Protein AF-A0A8T6NE50-F1 (afdb_monomer_lite)

Sequence (262 aa):
MGAIIGPVSNESTEKEFRRKLTLHVRKFLHSRPTPINVSTEAIERFMLKRLIRSTKGQTVLDGLGVEPARNLDDWLDSKAPWRVLRDAQDEHTKAREEISEDERIDVPKSVLAHSISSICGTLALLPSADVNELRESQGPVRAVSDSHCHKVLRFFADRSKWVNQHKSLLGRDAARNQLRDESHSFGILALVLWPLRKALAKWIANNPDTHLRFAMGQIIRSGEHPNAVQDTIERLAILGNGKSDSLPPADTTGLVNWWQGN

pLDDT: mean 89.99, std 11.73, range [42.06, 98.5]

Radius of gyration: 20.35 Å; chains: 1; bounding box: 51×53×60 Å

Secondary structure (DSSP, 8-state):
-----------S-HHHHHHHHHHHHHHHHHH-PPPSSS-HHHHHHHHHHHHHHHHHT-PPPTTSSPPPPPPSSSTTTT--HHHHHHHHHHHHHHHHHTS-HHHHTTS-SSTTSHHHHHHHHHHHHSS-B-HHHHHHHHHHHH---HHHHHHHHHHHHHTS--EEEE--SSSSPPPEEEE-GGGHHHHHHHHHTGGGHHHHHHHHHH-TTS-GGGHHHHHHHT-S-HHHHHHHHHHHHHH--S-TTSPPP-SHHHHHHHHHT-

Foldseek 3Di:
DFDDDDDQDPPDDPVVSVVSVVVRVVVNVVVVGQDPPDDPLVVLLVLLLVLLVVQVPDDDDPPPPQDHQDDLAALCVLPFLLVLQVVVLVLLQVLLVPDDPVLNVLPDNHCLDLLNLQQLLQLLSPQKAFLVRSQVSSPPNSHDDSVSNVSHQCSCVPGSVQWDWDDDPDDPDGIIIHGDSSSNSVNNSSSLCVLVSVVLVVQCVVCVPDRSLCSLVVSVVVVPRPPSLVSSQVSCVSSPLNHNPDDGQPDSVSVSCSNNSD

Structure (mmCIF, N/CA/C/O backbone):
data_AF-A0A8T6NE50-F1
#
_entry.id   AF-A0A8T6NE50-F1
#
loop_
_atom_site.group_PDB
_atom_site.id
_atom_site.type_symbol
_atom_site.label_atom_id
_atom_site.label_alt_id
_atom_site.label_comp_id
_atom_site.label_asym_id
_atom_site.label_entity_id
_atom_site.label_seq_id
_atom_site.pdbx_PDB_ins_code
_atom_site.Cartn_x
_atom_site.Cartn_y
_atom_site.Cartn_z
_atom_site.occupancy
_atom_site.B_iso_or_equiv
_atom_site.auth_seq_id
_atom_site.auth_comp_id
_atom_site.auth_asym_id
_atom_site.auth_atom_id
_atom_site.pdbx_PDB_model_num
ATOM 1 N N . MET A 1 1 ? -9.698 -12.903 14.745 1.00 55.19 1 MET A N 1
ATOM 2 C CA . MET A 1 1 ? -11.115 -13.148 15.096 1.00 55.19 1 MET A CA 1
ATOM 3 C C . MET A 1 1 ? -11.737 -11.816 15.443 1.00 55.19 1 MET A C 1
ATOM 5 O O . MET A 1 1 ? -11.065 -11.017 16.090 1.00 55.19 1 MET A O 1
ATOM 9 N N . GLY A 1 2 ? -12.943 -11.535 14.956 1.00 67.62 2 GLY A N 1
ATOM 10 C CA . GLY A 1 2 ? -13.579 -10.262 15.259 1.00 67.62 2 GLY A CA 1
ATOM 11 C C . GLY A 1 2 ? -14.128 -10.151 16.663 1.00 67.62 2 GLY A C 1
ATOM 12 O O . GLY A 1 2 ? -14.148 -11.127 17.406 1.00 67.62 2 GLY A O 1
ATOM 13 N N . ALA A 1 3 ? -14.507 -8.932 17.036 1.00 79.50 3 ALA A N 1
ATOM 14 C CA . ALA A 1 3 ? -14.913 -8.618 18.394 1.00 79.50 3 ALA A CA 1
ATOM 15 C C . ALA A 1 3 ? -16.359 -8.126 18.421 1.00 79.50 3 ALA A C 1
ATOM 17 O O . ALA A 1 3 ? -16.771 -7.314 17.595 1.00 79.50 3 ALA A O 1
ATOM 18 N N . ILE A 1 4 ? -17.106 -8.602 19.409 1.00 83.56 4 ILE A N 1
ATOM 19 C CA . ILE A 1 4 ? -18.373 -8.024 19.845 1.00 83.56 4 ILE A CA 1
ATOM 20 C C . ILE A 1 4 ? -18.096 -7.469 21.238 1.00 83.56 4 ILE A C 1
ATOM 22 O O . ILE A 1 4 ? -17.512 -8.163 22.070 1.00 83.56 4 ILE A O 1
ATOM 26 N N . ILE A 1 5 ? -18.467 -6.215 21.491 1.00 84.81 5 ILE A N 1
ATOM 27 C CA . ILE A 1 5 ? -18.399 -5.656 22.842 1.00 84.81 5 ILE A CA 1
ATOM 28 C C . ILE A 1 5 ? -19.780 -5.736 23.471 1.00 84.81 5 ILE A C 1
ATOM 30 O O . ILE A 1 5 ? -20.722 -5.145 22.951 1.00 84.81 5 ILE A O 1
ATOM 34 N N . GLY A 1 6 ? -19.873 -6.385 24.627 1.00 74.69 6 GLY A N 1
ATOM 35 C CA . GLY A 1 6 ? -21.057 -6.320 25.475 1.00 74.69 6 GLY A CA 1
ATOM 36 C C . GLY A 1 6 ? -21.343 -7.619 26.228 1.00 74.69 6 GLY A C 1
ATOM 37 O O . GLY A 1 6 ? -20.587 -8.580 26.079 1.00 74.69 6 GLY A O 1
ATOM 38 N N . PRO A 1 7 ? -22.433 -7.642 27.021 1.00 85.69 7 PRO A N 1
ATOM 39 C CA . PRO A 1 7 ? -23.425 -6.567 27.199 1.00 85.69 7 PRO A CA 1
ATOM 40 C C . PRO A 1 7 ? -22.910 -5.387 28.049 1.00 85.69 7 PRO A C 1
ATOM 42 O O . PRO A 1 7 ? -22.066 -5.558 28.924 1.00 85.69 7 PRO A O 1
ATOM 45 N N . VAL A 1 8 ? -23.411 -4.172 27.792 1.00 89.19 8 VAL A N 1
ATOM 46 C CA . VAL A 1 8 ? -23.129 -2.980 28.617 1.00 89.19 8 VAL A CA 1
ATOM 47 C C . VAL A 1 8 ? -24.369 -2.686 29.465 1.00 89.19 8 VAL A C 1
ATOM 49 O O . VAL A 1 8 ? -25.385 -2.275 28.913 1.00 89.19 8 VAL A O 1
ATOM 52 N N . SER A 1 9 ? -24.296 -2.903 30.787 1.00 87.19 9 SER A N 1
ATOM 53 C CA . SER A 1 9 ? -25.430 -2.666 31.704 1.00 87.19 9 SER A CA 1
ATOM 54 C C . SER A 1 9 ? -25.839 -1.186 31.734 1.00 87.19 9 SER A C 1
ATOM 56 O O . SER A 1 9 ? -24.984 -0.295 31.845 1.00 87.19 9 SER A O 1
ATOM 58 N N . ASN A 1 10 ? -27.151 -0.948 31.656 1.00 90.00 10 ASN A N 1
ATOM 59 C CA . ASN A 1 10 ? -27.814 0.356 31.714 1.00 90.00 10 ASN A CA 1
ATOM 60 C C . ASN A 1 10 ? -28.437 0.661 33.090 1.00 90.00 10 ASN A C 1
ATOM 62 O O . ASN A 1 10 ? -29.183 1.623 33.207 1.00 90.00 10 ASN A O 1
ATOM 66 N N . GLU A 1 11 ? -28.122 -0.115 34.129 1.00 91.50 11 GLU A N 1
ATOM 67 C CA . GLU A 1 11 ? -28.695 0.044 35.480 1.00 91.50 11 GLU A CA 1
ATOM 68 C C . GLU A 1 11 ? -28.160 1.277 36.237 1.00 91.50 11 GLU A C 1
ATOM 70 O O . GLU A 1 11 ? -28.577 1.570 37.353 1.00 91.50 11 GLU A O 1
ATOM 75 N N . SER A 1 12 ? -27.208 2.002 35.647 1.00 89.50 12 SER A N 1
ATOM 76 C CA . SER A 1 12 ? -26.648 3.241 36.193 1.00 89.50 12 SER A CA 1
ATOM 77 C C . SER A 1 12 ? -27.383 4.482 35.677 1.00 89.50 12 SER A C 1
ATOM 79 O O . SER A 1 12 ? -28.228 4.401 34.790 1.00 89.50 12 SER A O 1
ATOM 81 N N . THR A 1 13 ? -26.992 5.666 36.151 1.00 94.88 13 THR A N 1
ATOM 82 C CA . THR A 1 13 ? -27.502 6.927 35.588 1.00 94.88 13 THR A CA 1
ATOM 83 C C . THR A 1 13 ? -27.194 7.052 34.087 1.00 94.88 13 THR A C 1
ATOM 85 O O . THR A 1 13 ? -26.208 6.492 33.591 1.00 94.88 13 THR A O 1
ATOM 88 N N . GLU A 1 14 ? -27.983 7.847 33.355 1.00 95.25 14 GLU A N 1
ATOM 89 C CA . GLU A 1 14 ? -27.766 8.110 31.921 1.00 95.25 14 GLU A CA 1
ATOM 90 C C . GLU A 1 14 ? -26.334 8.598 31.640 1.00 95.25 14 GLU A C 1
ATOM 92 O O . GLU A 1 14 ? -25.654 8.119 30.727 1.00 95.25 14 GLU A O 1
ATOM 97 N N . LYS A 1 15 ? -25.833 9.511 32.482 1.00 95.81 15 LYS A N 1
ATOM 98 C CA . LYS A 1 15 ? -24.476 10.063 32.380 1.00 95.81 15 LYS A CA 1
ATOM 99 C C . LYS A 1 15 ? -23.410 8.970 32.480 1.00 95.81 15 LYS A C 1
ATOM 101 O O . LYS A 1 15 ? -22.436 8.973 31.722 1.00 95.81 15 LYS A O 1
ATOM 106 N N . GLU A 1 16 ? -23.580 8.027 33.399 1.00 93.31 16 GLU A N 1
ATOM 107 C CA . GLU A 1 16 ? -22.644 6.920 33.588 1.00 93.31 16 GLU A CA 1
ATOM 108 C C . GLU A 1 16 ? -22.730 5.892 32.468 1.00 93.31 16 GLU A C 1
ATOM 110 O O . GLU A 1 16 ? -21.690 5.423 31.998 1.00 93.31 16 GLU A O 1
ATOM 115 N N . PHE A 1 17 ? -23.938 5.590 31.994 1.00 94.44 17 PHE A N 1
ATOM 116 C CA . PHE A 1 17 ? -24.138 4.704 30.856 1.00 94.44 17 PHE A CA 1
ATOM 117 C C . PHE A 1 17 ? -23.493 5.278 29.587 1.00 94.44 17 PHE A C 1
ATOM 119 O O . PHE A 1 17 ? -22.696 4.598 28.935 1.00 94.44 17 PHE A O 1
ATOM 126 N N . ARG A 1 18 ? -23.705 6.570 29.298 1.00 94.44 18 ARG A N 1
ATOM 127 C CA . ARG A 1 18 ? -23.054 7.272 28.179 1.00 94.44 18 ARG A CA 1
ATOM 128 C C . ARG A 1 18 ? -21.531 7.228 28.283 1.00 94.44 18 ARG A C 1
ATOM 130 O O . ARG A 1 18 ? -20.849 6.999 27.279 1.00 94.44 18 ARG A O 1
ATOM 137 N N . ARG A 1 19 ? -20.979 7.402 29.489 1.00 94.12 19 ARG A N 1
ATOM 138 C CA . ARG A 1 19 ? -19.533 7.277 29.735 1.00 94.12 19 ARG A CA 1
ATOM 139 C C . ARG A 1 19 ? -19.036 5.859 29.434 1.00 94.12 19 ARG A C 1
ATOM 141 O O . ARG A 1 19 ? -18.034 5.719 28.732 1.00 94.12 19 ARG A O 1
ATOM 148 N N . LYS A 1 20 ? -19.733 4.823 29.920 1.00 92.94 20 LYS A N 1
ATOM 149 C CA . LYS A 1 20 ? -19.393 3.409 29.666 1.00 92.94 20 LYS A CA 1
ATOM 150 C C . LYS A 1 20 ? -19.417 3.098 28.168 1.00 92.94 20 LYS A C 1
ATOM 152 O O . LYS A 1 20 ? -18.421 2.601 27.644 1.00 92.94 20 LYS A O 1
ATOM 157 N N . LEU A 1 21 ? -20.492 3.463 27.465 1.00 93.12 21 LEU A N 1
ATOM 158 C CA . LEU A 1 21 ? -20.613 3.283 26.014 1.00 93.12 21 LEU A CA 1
ATOM 159 C C . LEU A 1 21 ? -19.477 3.973 25.257 1.00 93.12 21 LEU A C 1
ATOM 161 O O . LEU A 1 21 ? -18.814 3.342 24.439 1.00 93.12 21 LEU A O 1
ATOM 165 N N . THR A 1 22 ? -19.198 5.239 25.573 1.00 93.25 22 THR A N 1
ATOM 166 C CA . THR A 1 22 ? -18.124 6.003 24.919 1.00 93.25 22 THR A CA 1
ATOM 167 C C . THR A 1 22 ? -16.769 5.316 25.087 1.00 93.25 22 THR A C 1
ATOM 169 O O . THR A 1 22 ? -15.998 5.217 24.133 1.00 93.25 22 THR A O 1
ATOM 172 N N . LEU A 1 23 ? -16.471 4.814 26.288 1.00 92.50 23 LEU A N 1
ATOM 173 C CA . LEU A 1 23 ? -15.221 4.114 26.574 1.00 92.50 23 LEU A CA 1
ATOM 174 C C . LEU A 1 23 ? -15.126 2.783 25.817 1.00 92.50 23 LEU A C 1
ATOM 176 O O . LEU A 1 23 ? -14.076 2.480 25.251 1.00 92.50 23 LEU A O 1
ATOM 180 N N . HIS A 1 24 ? -16.215 2.018 25.762 1.00 92.31 24 HIS A N 1
ATOM 181 C CA . HIS A 1 24 ? -16.287 0.770 25.006 1.00 92.31 24 HIS A CA 1
ATOM 182 C C . HIS A 1 24 ? -16.128 0.991 23.499 1.00 92.31 24 HIS A C 1
ATOM 184 O O . HIS A 1 24 ? -15.271 0.354 22.889 1.00 92.31 24 HIS A O 1
ATOM 190 N N . VAL A 1 25 ? -16.863 1.942 22.915 1.00 89.75 25 VAL A N 1
ATOM 191 C CA . VAL A 1 25 ? -16.739 2.315 21.496 1.00 89.75 25 VAL A CA 1
ATOM 192 C C . VAL A 1 25 ? -15.323 2.789 21.192 1.00 89.75 25 VAL A C 1
ATOM 194 O O . VAL A 1 25 ? -14.711 2.333 20.230 1.00 89.75 25 VAL A O 1
ATOM 197 N N . ARG A 1 26 ? -14.743 3.649 22.039 1.00 88.06 26 ARG A N 1
ATOM 198 C CA . ARG A 1 26 ? -13.363 4.109 21.857 1.00 88.06 26 ARG A CA 1
ATOM 199 C C . ARG A 1 26 ? -12.394 2.930 21.855 1.00 88.06 26 ARG A C 1
ATOM 201 O O . ARG A 1 26 ? -11.602 2.824 20.924 1.00 88.06 26 ARG A O 1
ATOM 208 N N . LYS A 1 27 ? -12.471 2.037 22.847 1.00 88.06 27 LYS A N 1
ATOM 209 C CA . LYS A 1 27 ? -11.620 0.838 22.917 1.00 88.06 27 LYS A CA 1
ATOM 210 C C . LYS A 1 27 ? -11.780 -0.049 21.683 1.00 88.06 27 LYS A C 1
ATOM 212 O O . LYS A 1 27 ? -10.769 -0.492 21.154 1.00 88.06 27 LYS A O 1
ATOM 217 N N . PHE A 1 28 ? -13.007 -0.246 21.201 1.00 87.62 28 PHE A N 1
ATOM 218 C CA . PHE A 1 28 ? -13.283 -0.999 19.975 1.00 87.62 28 PHE A CA 1
ATOM 219 C C . PHE A 1 28 ? -12.581 -0.410 18.753 1.00 87.62 28 PHE A C 1
ATOM 221 O O . PHE A 1 28 ? -11.876 -1.101 18.024 1.00 87.62 28 PHE A O 1
ATOM 228 N N . LEU A 1 29 ? -12.757 0.895 18.542 1.00 82.19 29 LEU A N 1
ATOM 229 C CA . LEU A 1 29 ? -12.181 1.590 17.395 1.00 82.19 29 LEU A CA 1
ATOM 230 C C . LEU A 1 29 ? -10.648 1.597 17.462 1.00 82.19 29 LEU A C 1
ATOM 232 O O . LEU A 1 29 ? -9.986 1.493 16.431 1.00 82.19 29 LEU A O 1
ATOM 236 N N . HIS A 1 30 ? -10.078 1.672 18.670 1.00 80.94 30 HIS A N 1
ATOM 237 C CA . HIS A 1 30 ? -8.630 1.603 18.872 1.00 80.94 30 HIS A CA 1
ATOM 238 C C . HIS A 1 30 ? -8.072 0.191 18.664 1.00 80.94 30 HIS A C 1
ATOM 240 O O . HIS A 1 30 ? -6.980 0.061 18.116 1.00 80.94 30 HIS A O 1
ATOM 246 N N . SER A 1 31 ? -8.795 -0.861 19.067 1.00 81.25 31 SER A N 1
ATOM 247 C CA . SER A 1 31 ? -8.318 -2.244 18.940 1.00 81.25 31 SER A CA 1
ATOM 248 C C . SER A 1 31 ? -8.366 -2.782 17.509 1.00 81.25 31 SER A C 1
ATOM 250 O O . SER A 1 31 ? -7.704 -3.778 17.231 1.00 81.25 31 SER A O 1
ATOM 252 N N . ARG A 1 32 ? -9.100 -2.117 16.600 1.00 79.31 32 ARG A N 1
ATOM 253 C CA . ARG A 1 32 ? -9.206 -2.460 15.168 1.00 79.31 32 ARG A CA 1
ATOM 254 C C . ARG A 1 32 ? -9.435 -3.965 14.943 1.00 79.31 32 ARG A C 1
ATOM 256 O O . ARG A 1 32 ? -8.637 -4.612 14.256 1.00 79.31 32 ARG A O 1
ATOM 263 N N . PRO A 1 33 ? -10.487 -4.545 15.544 1.00 84.38 33 PRO A N 1
ATOM 264 C CA . PRO A 1 33 ? -10.736 -5.971 15.427 1.00 84.38 33 PRO A CA 1
ATOM 265 C C . PRO A 1 33 ? -11.004 -6.347 13.968 1.00 84.38 33 PRO A C 1
ATOM 267 O O . PRO A 1 33 ? -11.587 -5.576 13.205 1.00 84.38 33 PRO A O 1
ATOM 270 N N . THR A 1 34 ? -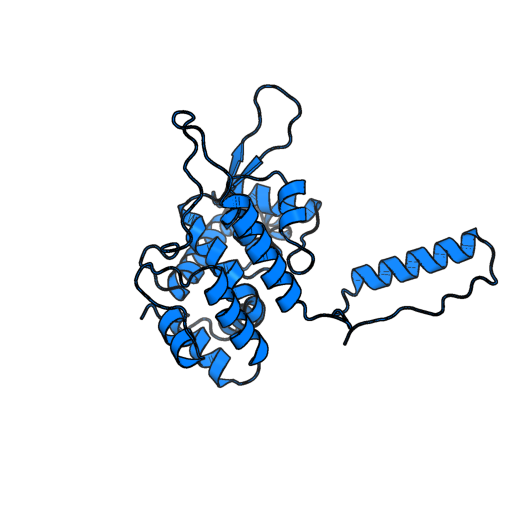10.603 -7.557 13.581 1.00 83.69 34 THR A N 1
ATOM 271 C CA . THR A 1 34 ? -10.985 -8.121 12.280 1.00 83.69 34 THR A CA 1
ATOM 272 C C . THR A 1 34 ? -12.516 -8.193 12.196 1.00 83.69 34 THR A C 1
ATOM 274 O O . THR A 1 34 ? -13.143 -8.514 13.195 1.00 83.69 34 THR A O 1
ATOM 277 N N . PRO A 1 35 ? -13.169 -7.921 11.064 1.00 85.38 35 PRO A N 1
ATOM 278 C CA . PRO A 1 35 ? -14.610 -8.141 10.956 1.00 85.38 35 PRO A CA 1
ATOM 279 C C . PRO A 1 35 ? -14.972 -9.627 11.156 1.00 85.38 35 PRO A C 1
ATOM 281 O O . PRO A 1 35 ? -14.191 -10.510 10.805 1.00 85.38 35 PRO A O 1
ATOM 284 N N . ILE A 1 36 ? -16.143 -9.911 11.741 1.00 84.94 36 ILE A N 1
ATOM 285 C CA . ILE A 1 36 ? -16.645 -11.292 11.938 1.00 84.94 36 ILE A CA 1
ATOM 286 C C . ILE A 1 36 ? -17.410 -11.770 10.702 1.00 84.94 36 ILE A C 1
ATOM 288 O O . ILE A 1 36 ? -17.350 -12.935 10.330 1.00 84.94 36 ILE A O 1
ATOM 292 N N . ASN A 1 37 ? -18.152 -10.860 10.081 1.00 86.12 37 ASN A N 1
ATOM 293 C CA . ASN A 1 37 ? -19.166 -11.158 9.078 1.00 86.12 37 ASN A CA 1
ATOM 294 C C . ASN A 1 37 ? -18.654 -11.089 7.635 1.00 86.12 37 ASN A C 1
ATOM 296 O O . ASN A 1 37 ? -19.404 -11.399 6.715 1.00 86.12 37 ASN A O 1
ATOM 300 N N . VAL A 1 38 ? -17.423 -10.623 7.412 1.00 87.44 38 VAL A N 1
ATOM 301 C CA . VAL A 1 38 ? -16.936 -10.327 6.062 1.00 87.44 38 VAL A CA 1
ATOM 302 C C . VAL A 1 38 ? -15.412 -10.356 5.987 1.00 87.44 38 VAL A C 1
ATOM 304 O O . VAL A 1 38 ? -14.719 -9.929 6.910 1.00 87.44 38 VAL A O 1
ATOM 307 N N . SER A 1 39 ? -14.883 -10.839 4.862 1.00 89.88 39 SER A N 1
ATOM 308 C CA . SER A 1 39 ? -13.456 -10.729 4.554 1.00 89.88 39 SER A CA 1
ATOM 309 C C . SER A 1 39 ? -13.086 -9.272 4.259 1.00 89.88 39 SER A C 1
ATOM 311 O O . SER A 1 39 ? -13.728 -8.610 3.440 1.00 89.88 39 SER A O 1
ATOM 313 N N . THR A 1 40 ? -12.019 -8.773 4.887 1.00 91.50 40 THR A N 1
ATOM 314 C CA . THR A 1 40 ? -11.501 -7.421 4.623 1.00 91.50 40 THR A CA 1
ATOM 315 C C . THR A 1 40 ? -11.115 -7.243 3.160 1.00 91.50 40 THR A C 1
ATOM 317 O O . THR A 1 40 ? -11.398 -6.203 2.575 1.00 91.50 40 THR A O 1
ATOM 320 N N . GLU A 1 41 ? -10.538 -8.272 2.542 1.00 94.38 41 GLU A N 1
ATOM 321 C CA . GLU A 1 41 ? -10.126 -8.235 1.138 1.00 94.38 41 GLU A CA 1
ATOM 322 C C . GLU A 1 41 ? -11.316 -8.332 0.178 1.00 94.38 41 GLU A C 1
ATOM 324 O O . GLU A 1 41 ? -11.270 -7.775 -0.915 1.00 94.38 41 GLU A O 1
ATOM 329 N N . ALA A 1 42 ? -12.429 -8.952 0.584 1.00 94.06 42 ALA A N 1
ATOM 330 C CA . ALA A 1 42 ? -13.667 -8.886 -0.195 1.00 94.06 42 ALA A CA 1
ATOM 331 C C . ALA A 1 42 ? -14.225 -7.451 -0.243 1.00 94.06 42 ALA A C 1
ATOM 333 O O . ALA A 1 42 ? -14.596 -6.971 -1.316 1.00 94.06 42 ALA A O 1
ATOM 334 N N . ILE A 1 43 ? -14.226 -6.740 0.895 1.00 94.06 43 ILE A N 1
ATOM 335 C CA . ILE A 1 43 ? -14.604 -5.316 0.941 1.00 94.06 43 ILE A CA 1
ATOM 336 C C . ILE A 1 43 ? -13.643 -4.482 0.101 1.00 94.06 43 ILE A C 1
ATOM 338 O O . ILE A 1 43 ? -14.083 -3.645 -0.682 1.00 94.06 43 ILE A O 1
ATOM 342 N N . GLU A 1 44 ? -12.340 -4.699 0.248 1.00 95.75 44 GLU A N 1
ATOM 343 C CA . GLU A 1 44 ? -11.351 -3.894 -0.460 1.00 95.75 44 GLU A CA 1
ATOM 344 C C . GLU A 1 44 ? -11.461 -4.067 -1.976 1.00 95.75 44 GLU A C 1
ATOM 346 O O . GLU A 1 44 ? -11.535 -3.080 -2.700 1.00 95.75 44 GLU A O 1
ATOM 351 N N . ARG A 1 45 ? -11.602 -5.301 -2.470 1.00 96.06 45 ARG A N 1
ATOM 352 C CA . ARG A 1 45 ? -11.849 -5.560 -3.895 1.00 96.06 45 ARG A CA 1
ATOM 353 C C . ARG A 1 45 ? -13.134 -4.899 -4.395 1.00 96.06 45 ARG A C 1
ATOM 355 O O . ARG A 1 45 ? -13.155 -4.387 -5.514 1.00 96.06 45 ARG A O 1
ATOM 362 N N . PHE A 1 46 ? -14.196 -4.877 -3.586 1.00 95.62 46 PHE A N 1
ATOM 363 C CA . PHE A 1 46 ? -15.416 -4.135 -3.913 1.00 95.62 46 PHE A CA 1
ATOM 364 C C . PHE A 1 46 ? -15.155 -2.623 -4.012 1.00 95.62 46 PHE A C 1
ATOM 366 O O . PHE A 1 46 ? -15.578 -1.997 -4.985 1.00 95.62 46 PHE A O 1
ATOM 373 N N . MET A 1 47 ? -14.419 -2.046 -3.058 1.00 95.25 47 MET A N 1
ATOM 374 C CA . MET A 1 47 ? -14.062 -0.624 -3.060 1.00 95.25 47 MET A CA 1
ATOM 375 C C . MET A 1 47 ? -13.189 -0.252 -4.265 1.00 95.25 47 MET A C 1
ATOM 377 O O . MET A 1 47 ? -13.477 0.742 -4.926 1.00 95.25 47 MET A O 1
ATOM 381 N N . LEU A 1 48 ? -12.197 -1.076 -4.618 1.00 95.25 48 LEU A N 1
ATOM 382 C CA . LEU A 1 48 ? -11.360 -0.876 -5.807 1.00 95.25 48 LEU A CA 1
ATOM 383 C C . LEU A 1 48 ? -12.195 -0.889 -7.093 1.00 95.25 48 LEU A C 1
ATOM 385 O O . LEU A 1 48 ? -12.116 0.044 -7.889 1.00 95.25 48 LEU A O 1
ATOM 389 N N . LYS A 1 49 ? -13.068 -1.892 -7.272 1.00 94.56 49 LYS A N 1
ATOM 390 C CA . LYS A 1 49 ? -13.983 -1.957 -8.427 1.00 94.56 49 LYS A CA 1
ATOM 391 C C . LYS A 1 49 ? -14.898 -0.734 -8.502 1.00 94.56 49 LYS A C 1
ATOM 393 O O . LYS A 1 49 ? -15.134 -0.207 -9.588 1.00 94.56 49 LYS A O 1
ATOM 398 N N . ARG A 1 50 ? -15.415 -0.280 -7.355 1.00 92.50 50 ARG A N 1
ATOM 399 C CA . ARG A 1 50 ? -16.257 0.917 -7.268 1.00 92.50 50 ARG A CA 1
ATOM 400 C C . AR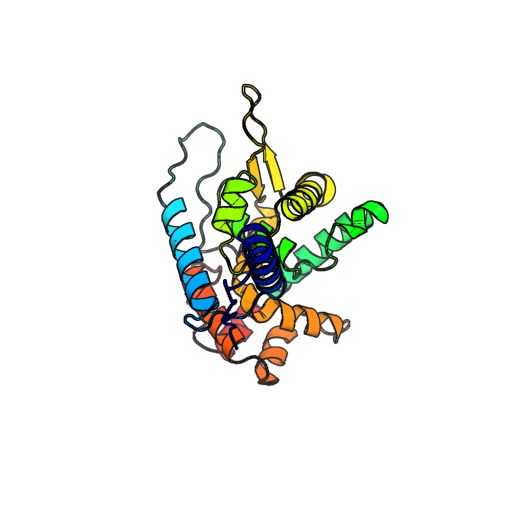G A 1 50 ? -15.490 2.173 -7.687 1.00 92.50 50 ARG A C 1
ATOM 402 O O . ARG A 1 50 ? -16.031 2.937 -8.480 1.00 92.50 50 ARG A O 1
ATOM 409 N N . LEU A 1 51 ? -14.259 2.359 -7.203 1.00 91.06 51 LEU A N 1
ATOM 410 C CA . LEU A 1 51 ? -13.410 3.497 -7.570 1.00 91.06 51 LEU A CA 1
ATOM 411 C C . LEU A 1 51 ? -13.130 3.525 -9.073 1.00 91.06 51 LEU A C 1
ATOM 413 O O . LEU A 1 51 ? -13.432 4.523 -9.723 1.00 91.06 51 LEU A O 1
ATOM 417 N N . ILE A 1 52 ? -12.670 2.404 -9.635 1.00 89.38 52 ILE A N 1
ATOM 418 C CA . ILE A 1 52 ? -12.389 2.272 -11.074 1.00 89.38 52 ILE A CA 1
ATOM 419 C C . ILE A 1 52 ? -13.641 2.586 -11.905 1.00 89.38 52 ILE A C 1
ATOM 421 O O . ILE A 1 52 ? -13.575 3.275 -12.920 1.00 89.38 52 ILE A O 1
ATOM 425 N N . ARG A 1 53 ? -14.818 2.108 -11.480 1.00 87.38 53 ARG A N 1
ATOM 426 C CA . ARG A 1 53 ? -16.075 2.404 -12.181 1.00 87.38 53 ARG A CA 1
ATOM 427 C C . ARG A 1 53 ? -16.445 3.886 -12.103 1.00 87.38 53 ARG A C 1
ATOM 429 O O . ARG A 1 53 ? -16.947 4.419 -13.087 1.00 87.38 53 ARG A O 1
ATOM 436 N N . SER A 1 54 ? -16.226 4.535 -10.959 1.00 83.19 54 SER A N 1
ATOM 437 C CA . SER A 1 54 ? -16.541 5.958 -10.792 1.00 83.19 54 SER A CA 1
ATOM 438 C C . SER A 1 54 ? -15.633 6.880 -11.604 1.00 83.19 54 SER A C 1
ATOM 440 O O . SER A 1 54 ? -16.086 7.941 -12.022 1.00 83.19 54 SER A O 1
ATOM 442 N N . THR A 1 55 ? -14.390 6.474 -11.876 1.00 77.06 55 THR A N 1
ATOM 443 C CA . THR A 1 55 ? -13.445 7.278 -12.662 1.00 77.06 55 THR A CA 1
ATOM 444 C C . THR A 1 55 ? -13.577 7.069 -14.166 1.00 77.06 55 THR A C 1
ATOM 446 O O . THR A 1 55 ? -13.432 8.031 -14.911 1.00 77.06 55 THR A O 1
ATOM 449 N N . LYS A 1 56 ? -13.976 5.875 -14.633 1.00 69.88 56 LYS A N 1
ATOM 450 C CA . LYS A 1 56 ? -14.235 5.603 -16.066 1.00 69.88 56 LYS A CA 1
ATOM 451 C C . LYS A 1 56 ? -15.294 6.509 -16.715 1.00 69.88 56 LYS A C 1
ATOM 453 O O . LYS A 1 56 ? -15.297 6.648 -17.931 1.00 69.88 56 LYS A O 1
ATOM 458 N N . GLY A 1 57 ? -16.204 7.091 -15.932 1.00 58.75 57 GLY A N 1
ATOM 459 C CA . GLY A 1 57 ? -17.239 8.009 -16.427 1.00 58.75 57 GLY A CA 1
ATOM 460 C C . GLY A 1 57 ? -16.827 9.484 -16.454 1.00 58.75 57 GLY A C 1
ATOM 461 O O . GLY A 1 57 ? -17.624 10.316 -16.878 1.00 58.75 57 GLY A O 1
ATOM 462 N N . GLN A 1 58 ? -15.627 9.827 -15.976 1.00 60.00 58 GLN A N 1
ATOM 463 C CA . GLN A 1 58 ? -15.146 11.206 -15.954 1.00 60.00 58 GLN A CA 1
ATOM 464 C C . GLN A 1 58 ? -14.455 11.523 -17.282 1.00 60.00 58 GLN A C 1
ATOM 466 O O . GLN A 1 58 ? -13.299 11.171 -17.498 1.00 60.00 58 GLN A O 1
ATOM 471 N N . THR A 1 59 ? -15.174 12.182 -18.188 1.00 50.19 59 THR A N 1
ATOM 472 C CA . THR A 1 59 ? -14.581 12.780 -19.387 1.00 50.19 59 THR A CA 1
ATOM 473 C C . THR A 1 59 ? -13.914 14.094 -19.012 1.00 50.19 59 THR A C 1
ATOM 475 O O . THR A 1 59 ? -14.558 14.975 -18.439 1.00 50.19 59 THR A O 1
ATOM 478 N N . VAL A 1 60 ? -12.638 14.240 -19.353 1.00 53.41 60 VAL A N 1
ATOM 479 C CA . VAL A 1 60 ? -11.972 15.539 -19.302 1.00 53.41 60 VAL A CA 1
ATOM 480 C C . VAL A 1 60 ? -12.440 16.360 -20.505 1.00 53.41 60 VAL A C 1
ATOM 482 O O . VAL A 1 60 ? -12.537 15.838 -21.611 1.00 53.41 60 VAL A O 1
ATOM 485 N N . LEU A 1 61 ? -12.782 17.629 -20.282 1.00 49.06 61 LEU A N 1
ATOM 486 C CA . LEU A 1 61 ? -13.051 18.579 -21.362 1.00 49.06 61 LEU A CA 1
ATOM 487 C C . LEU A 1 61 ? -11.738 18.874 -22.101 1.00 49.06 61 LEU A C 1
ATOM 489 O O . LEU A 1 61 ? -10.795 19.394 -21.496 1.00 49.06 61 LEU A O 1
ATOM 493 N N . ASP A 1 62 ? -11.693 18.559 -23.396 1.00 42.06 62 ASP A N 1
ATOM 494 C CA . ASP A 1 62 ? -10.557 18.875 -24.263 1.00 42.06 62 ASP A CA 1
ATOM 495 C C . ASP A 1 62 ? -10.235 20.380 -24.209 1.00 42.06 62 ASP A C 1
ATOM 497 O O . ASP A 1 62 ? -11.118 21.229 -24.331 1.00 42.06 62 ASP A O 1
ATOM 501 N N . GLY A 1 63 ? -8.955 20.718 -24.017 1.00 43.91 63 GLY A N 1
ATOM 502 C CA . GLY A 1 63 ? -8.462 22.103 -24.041 1.00 43.91 63 GLY A CA 1
ATOM 503 C C . GLY A 1 63 ? -8.244 22.785 -22.682 1.00 43.91 63 GLY A C 1
ATOM 504 O O . GLY A 1 63 ? -7.786 23.924 -22.662 1.00 43.91 63 GLY A O 1
ATOM 505 N N . LEU A 1 64 ? -8.498 22.113 -21.550 1.00 50.84 64 LEU A N 1
ATOM 506 C CA . LEU A 1 64 ? -8.231 22.658 -20.201 1.00 50.84 64 LEU A CA 1
ATOM 507 C C . LEU A 1 64 ? -6.857 22.282 -19.612 1.00 50.84 64 LEU A C 1
ATOM 509 O O . LEU A 1 64 ? -6.575 22.617 -18.463 1.00 50.84 64 LEU A O 1
ATOM 513 N N . GLY A 1 65 ? -5.996 21.594 -20.371 1.00 44.81 65 GLY A N 1
ATOM 514 C CA . GLY A 1 65 ? -4.665 21.184 -19.896 1.00 44.81 65 GLY A CA 1
ATOM 515 C C . GLY A 1 65 ? -4.694 20.141 -18.770 1.00 44.81 65 GLY A C 1
ATOM 516 O O . GLY A 1 65 ? -3.725 20.015 -18.028 1.00 44.81 65 GLY A O 1
ATOM 517 N N . VAL A 1 66 ? -5.807 19.417 -18.622 1.00 46.38 66 VAL A N 1
ATOM 518 C CA . VAL A 1 66 ? -5.948 18.294 -17.690 1.00 46.38 66 VAL A CA 1
ATOM 519 C C . VAL A 1 66 ? -5.776 17.010 -18.499 1.00 46.38 66 VAL A C 1
ATOM 521 O O . VAL A 1 66 ? -6.429 16.841 -19.527 1.00 46.38 66 VAL A O 1
ATOM 524 N N . GLU A 1 67 ? -4.874 16.125 -18.080 1.00 48.41 67 GLU A N 1
ATOM 525 C CA . GLU A 1 67 ? -4.672 14.851 -18.773 1.00 48.41 67 GLU A CA 1
ATOM 526 C C . GLU A 1 67 ? -5.862 13.897 -18.558 1.00 48.41 67 GLU A C 1
ATOM 528 O O . GLU A 1 67 ? -6.481 13.922 -17.486 1.00 48.41 67 GLU A O 1
ATOM 533 N N . PRO A 1 68 ? -6.217 13.070 -19.561 1.00 49.88 68 PRO A N 1
ATOM 534 C CA . PRO A 1 68 ? -7.315 12.113 -19.458 1.00 49.88 68 PRO A CA 1
ATOM 535 C C . PRO A 1 68 ? -7.117 11.104 -18.316 1.00 49.88 68 PRO A C 1
ATOM 537 O O . PRO A 1 68 ? -6.022 10.922 -17.784 1.00 49.88 68 PRO A O 1
ATOM 540 N N . ALA A 1 69 ? -8.202 10.417 -17.939 1.00 53.59 69 ALA A N 1
ATOM 541 C CA . ALA A 1 69 ? -8.165 9.366 -16.925 1.00 53.59 69 ALA A CA 1
ATOM 542 C C . ALA A 1 69 ? -7.092 8.314 -17.269 1.00 53.59 69 ALA A C 1
ATOM 544 O O . ALA A 1 69 ? -7.113 7.726 -18.352 1.00 53.59 69 ALA A O 1
ATOM 545 N N . ARG A 1 70 ? -6.150 8.096 -16.341 1.00 64.00 70 ARG A N 1
ATOM 546 C CA . ARG A 1 70 ? -4.978 7.233 -16.545 1.00 64.00 70 ARG A CA 1
ATOM 547 C C . ARG A 1 70 ? -5.389 5.804 -16.897 1.00 64.00 70 ARG A C 1
ATOM 549 O O . ARG A 1 70 ? -6.227 5.207 -16.218 1.00 64.00 70 ARG A O 1
ATOM 556 N N . ASN A 1 71 ? -4.785 5.258 -17.954 1.00 65.62 71 ASN A N 1
ATOM 557 C CA . ASN A 1 71 ? -5.036 3.887 -18.385 1.00 65.62 71 ASN A CA 1
ATOM 558 C C . ASN A 1 71 ? -4.442 2.886 -17.369 1.00 65.62 71 ASN A C 1
ATOM 560 O O . ASN A 1 71 ? -3.309 3.043 -16.915 1.00 65.62 71 ASN A O 1
ATOM 564 N N . LEU A 1 72 ? -5.219 1.860 -17.016 1.00 74.38 72 LEU A N 1
ATOM 565 C CA . LEU A 1 72 ? -4.827 0.767 -16.120 1.00 74.38 72 LEU A CA 1
ATOM 566 C C . LEU A 1 72 ? -4.211 -0.432 -16.865 1.00 74.38 72 LEU A C 1
ATOM 568 O O . LEU A 1 72 ? -3.871 -1.426 -16.228 1.00 74.38 72 LEU A O 1
ATOM 572 N N . ASP A 1 73 ? -4.055 -0.366 -18.185 1.00 75.12 73 ASP A N 1
ATOM 573 C CA . ASP A 1 73 ? -3.561 -1.510 -18.957 1.00 75.12 73 ASP A CA 1
ATOM 574 C C . ASP A 1 73 ? -2.017 -1.587 -18.978 1.00 75.12 73 ASP A C 1
ATOM 576 O O . ASP A 1 73 ? -1.469 -2.676 -18.822 1.00 75.12 73 ASP A O 1
ATOM 580 N N . ASP A 1 74 ? -1.304 -0.450 -19.037 1.00 86.12 74 ASP A N 1
ATOM 581 C CA . ASP A 1 74 ? 0.176 -0.391 -19.134 1.00 86.12 74 ASP A CA 1
ATOM 582 C C . ASP A 1 74 ? 0.850 0.432 -18.023 1.00 86.12 74 ASP A C 1
ATOM 584 O O . ASP A 1 74 ? 1.776 1.215 -18.235 1.00 86.12 74 ASP A O 1
ATOM 588 N N . TRP A 1 75 ? 0.357 0.317 -16.792 1.00 91.81 75 TRP A N 1
ATOM 589 C CA . TRP A 1 75 ? 0.836 1.174 -15.704 1.00 91.81 75 TRP A CA 1
ATOM 590 C C . TRP A 1 75 ? 2.248 0.832 -15.196 1.00 91.81 75 TRP A C 1
ATOM 592 O O . TRP A 1 75 ? 2.791 1.618 -14.418 1.00 91.81 75 TRP A O 1
ATOM 602 N N . LEU A 1 76 ? 2.858 -0.302 -15.577 1.00 92.75 76 LEU A N 1
ATOM 603 C CA . LEU A 1 76 ? 4.243 -0.619 -15.188 1.00 92.75 76 LEU A CA 1
ATOM 604 C C . LEU A 1 76 ? 5.291 0.074 -16.064 1.00 92.75 76 LEU A C 1
ATOM 606 O O . LEU A 1 76 ? 6.458 0.077 -15.667 1.00 92.75 76 LEU A O 1
ATOM 610 N N . ASP A 1 77 ? 4.908 0.644 -17.213 1.00 87.00 77 ASP A N 1
ATOM 611 C CA . ASP A 1 77 ? 5.819 1.359 -18.118 1.00 87.00 77 ASP A CA 1
ATOM 612 C C . ASP A 1 77 ? 7.073 0.522 -18.452 1.00 87.00 77 ASP A C 1
ATOM 614 O O . ASP A 1 77 ? 8.220 0.914 -18.233 1.00 87.00 77 ASP A O 1
ATOM 618 N N . SER A 1 78 ? 6.857 -0.730 -18.876 1.00 88.00 78 SER A N 1
ATOM 619 C CA . SER A 1 78 ? 7.918 -1.711 -19.184 1.00 88.00 78 SER A CA 1
ATOM 620 C C . SER A 1 78 ? 8.891 -2.057 -18.035 1.00 88.00 78 SER A C 1
ATOM 622 O O . SER A 1 78 ? 9.887 -2.758 -18.247 1.00 88.00 78 SER A O 1
ATOM 624 N N . LYS A 1 79 ? 8.635 -1.620 -16.795 1.00 94.38 79 LYS A N 1
ATOM 625 C CA . LYS A 1 79 ? 9.475 -1.940 -15.631 1.00 94.38 79 LYS A CA 1
ATOM 626 C C . LYS A 1 79 ? 8.983 -3.201 -14.929 1.00 94.38 79 LYS A C 1
ATOM 628 O O . LYS A 1 79 ? 7.792 -3.453 -14.780 1.00 94.38 79 LYS A O 1
ATOM 633 N N . ALA A 1 80 ? 9.924 -3.983 -14.401 1.00 96.50 80 ALA A N 1
ATOM 634 C CA . ALA A 1 80 ? 9.575 -5.073 -13.499 1.00 96.50 80 ALA A CA 1
ATOM 635 C C . ALA A 1 80 ? 8.979 -4.514 -12.185 1.00 96.50 80 ALA A C 1
ATOM 637 O O . ALA A 1 80 ? 9.532 -3.551 -11.642 1.00 96.50 80 ALA A O 1
ATOM 638 N N . PRO A 1 81 ? 7.936 -5.133 -11.605 1.00 97.81 81 PRO A N 1
ATOM 639 C CA . PRO A 1 81 ? 7.329 -4.690 -10.347 1.00 97.81 81 PRO A CA 1
ATOM 640 C C . PRO A 1 81 ? 8.329 -4.515 -9.194 1.00 97.81 81 PRO A C 1
ATOM 642 O O . PRO A 1 81 ? 8.275 -3.526 -8.462 1.00 97.81 81 PRO A O 1
ATOM 645 N N . TRP A 1 82 ? 9.301 -5.427 -9.058 1.00 98.25 82 TRP A N 1
ATOM 646 C CA . TRP A 1 82 ? 10.350 -5.294 -8.038 1.00 98.25 82 TRP A CA 1
ATOM 647 C C . TRP A 1 82 ? 11.180 -4.019 -8.214 1.00 98.25 82 TRP A C 1
ATOM 649 O O . TRP A 1 82 ? 11.627 -3.435 -7.228 1.00 98.25 82 TRP A O 1
ATOM 659 N N . ARG A 1 83 ? 11.393 -3.587 -9.463 1.00 98.25 83 ARG A N 1
ATOM 660 C CA . ARG A 1 83 ? 12.176 -2.396 -9.792 1.00 98.25 83 ARG A CA 1
ATOM 661 C C . ARG A 1 83 ? 11.395 -1.140 -9.437 1.00 98.25 83 ARG A C 1
ATOM 663 O O . ARG A 1 83 ? 11.948 -0.285 -8.765 1.00 98.25 83 ARG A O 1
ATOM 670 N N . VAL A 1 84 ? 10.106 -1.090 -9.776 1.00 98.19 84 VAL A N 1
ATOM 671 C CA . VAL A 1 84 ? 9.208 0.010 -9.385 1.00 98.19 84 VAL A CA 1
ATOM 672 C C . VAL A 1 84 ? 9.189 0.192 -7.862 1.00 98.19 84 VAL A C 1
ATOM 674 O O . VAL A 1 84 ? 9.319 1.313 -7.378 1.00 98.19 84 VAL A O 1
ATOM 677 N N . LEU A 1 85 ? 9.090 -0.900 -7.088 1.00 98.50 85 LEU A N 1
ATOM 678 C CA . LEU A 1 85 ? 9.129 -0.820 -5.622 1.00 98.50 85 LEU A CA 1
ATOM 679 C C . LEU A 1 85 ? 10.477 -0.302 -5.095 1.00 98.50 85 LEU A C 1
ATOM 681 O O . LEU A 1 85 ? 10.495 0.517 -4.176 1.00 98.50 85 LEU A O 1
ATOM 685 N N . ARG A 1 86 ? 11.593 -0.796 -5.646 1.00 98.06 86 ARG A N 1
ATOM 686 C CA . ARG A 1 86 ? 12.940 -0.355 -5.261 1.00 98.06 86 ARG A CA 1
ATOM 687 C C . ARG A 1 86 ? 13.130 1.128 -5.560 1.00 98.06 86 ARG A C 1
ATOM 689 O O . ARG A 1 86 ? 13.493 1.873 -4.663 1.00 98.06 86 ARG A O 1
ATOM 696 N N . ASP A 1 87 ? 12.846 1.542 -6.790 1.00 98.12 87 ASP A N 1
ATOM 697 C CA . ASP A 1 87 ? 13.086 2.909 -7.248 1.00 98.12 87 ASP A CA 1
ATOM 698 C C . ASP A 1 87 ? 12.262 3.908 -6.412 1.00 98.12 87 ASP A C 1
ATOM 700 O O . ASP A 1 87 ? 12.802 4.909 -5.944 1.00 98.12 87 ASP A O 1
ATOM 704 N N . ALA A 1 88 ? 11.000 3.579 -6.102 1.00 98.25 88 ALA A N 1
ATOM 705 C CA . ALA A 1 88 ? 10.173 4.376 -5.195 1.00 98.25 88 ALA A CA 1
ATOM 706 C C . ALA A 1 88 ? 10.738 4.427 -3.763 1.00 98.25 88 ALA A C 1
ATOM 708 O O . ALA A 1 88 ? 10.701 5.472 -3.114 1.00 98.25 88 ALA A O 1
ATOM 709 N N . GLN A 1 89 ? 11.266 3.315 -3.238 1.00 98.06 89 GLN A N 1
ATOM 710 C CA . GLN A 1 89 ? 11.900 3.304 -1.917 1.00 98.06 89 GLN A CA 1
ATOM 711 C C . GLN A 1 89 ? 13.181 4.148 -1.892 1.00 98.06 89 GLN A C 1
ATOM 713 O O . GLN A 1 89 ? 13.408 4.845 -0.901 1.00 98.06 89 GLN A O 1
ATOM 718 N N . ASP A 1 90 ? 13.986 4.119 -2.951 1.00 97.88 90 ASP A N 1
ATOM 719 C CA . ASP A 1 90 ? 15.220 4.899 -3.059 1.00 97.88 90 ASP A CA 1
ATOM 720 C C . ASP A 1 90 ? 14.914 6.400 -3.135 1.00 97.88 90 ASP A C 1
ATOM 722 O O . ASP A 1 90 ? 15.492 7.188 -2.388 1.00 97.88 90 ASP A O 1
ATOM 726 N N . GLU A 1 91 ? 13.958 6.797 -3.978 1.00 97.88 91 GLU A N 1
ATOM 727 C CA . GLU A 1 91 ? 13.502 8.186 -4.090 1.00 97.88 91 GLU A CA 1
ATOM 728 C C . GLU A 1 91 ? 12.923 8.703 -2.765 1.00 97.88 91 GLU A C 1
ATOM 730 O O . GLU A 1 91 ? 13.317 9.767 -2.281 1.00 97.88 91 GLU A O 1
ATOM 735 N N . HIS A 1 92 ? 12.057 7.914 -2.119 1.00 97.69 92 HIS A N 1
ATOM 736 C CA . HIS A 1 92 ? 11.502 8.250 -0.806 1.00 97.69 92 HIS A CA 1
ATOM 737 C C . HIS A 1 92 ? 12.590 8.399 0.257 1.00 97.69 92 HIS A C 1
ATOM 739 O O . HIS A 1 92 ? 12.521 9.299 1.091 1.00 97.69 92 HIS A O 1
ATOM 745 N N . THR A 1 93 ? 13.597 7.524 0.244 1.00 97.12 93 THR A N 1
ATOM 746 C CA . THR A 1 93 ? 14.703 7.575 1.211 1.00 97.12 93 THR A CA 1
ATOM 747 C C . THR A 1 93 ? 15.508 8.855 1.042 1.00 97.12 93 THR A C 1
ATOM 749 O O . THR A 1 93 ? 15.699 9.557 2.030 1.00 97.12 93 THR A O 1
ATOM 752 N N . LYS A 1 94 ? 15.868 9.213 -0.197 1.00 97.00 94 LYS A N 1
ATOM 753 C CA . LYS A 1 94 ? 16.582 10.461 -0.506 1.00 97.00 94 LYS A CA 1
ATOM 754 C C . LYS A 1 94 ? 15.796 11.691 -0.053 1.00 97.00 94 LYS A C 1
ATOM 756 O O . LYS A 1 94 ? 16.303 12.489 0.727 1.00 97.00 94 LYS A O 1
ATOM 761 N N . ALA A 1 95 ? 14.518 11.788 -0.427 1.00 96.25 95 ALA A N 1
ATOM 762 C CA . ALA A 1 95 ? 13.665 12.902 -0.009 1.00 96.25 95 ALA A CA 1
ATOM 763 C C . ALA A 1 95 ? 13.500 12.980 1.521 1.00 96.25 95 ALA A C 1
ATOM 765 O O . ALA A 1 95 ? 13.362 14.063 2.092 1.00 96.25 95 ALA A O 1
ATOM 766 N N . ARG A 1 96 ? 13.510 11.830 2.212 1.00 95.19 96 ARG A N 1
ATOM 767 C CA . ARG A 1 96 ? 13.427 11.772 3.677 1.00 95.19 96 ARG A CA 1
ATOM 768 C C . ARG A 1 96 ? 14.750 12.143 4.353 1.00 95.19 96 ARG A C 1
ATOM 770 O O . ARG A 1 96 ? 14.734 12.618 5.486 1.00 95.19 96 ARG A O 1
ATOM 777 N N . GLU A 1 97 ? 15.883 11.935 3.692 1.00 94.50 97 GLU A N 1
ATOM 778 C CA . GLU A 1 97 ? 17.202 12.340 4.184 1.00 94.50 97 GLU A CA 1
ATOM 779 C C . GLU A 1 97 ? 17.407 13.862 4.122 1.00 94.50 97 GLU A C 1
ATOM 781 O O . GLU A 1 97 ? 18.123 14.420 4.951 1.00 94.50 97 GLU A O 1
ATOM 786 N N . GLU A 1 98 ? 16.705 14.555 3.230 1.00 93.25 98 GLU A N 1
ATOM 787 C CA . GLU A 1 98 ? 16.775 16.017 3.085 1.00 93.25 98 GLU A CA 1
ATOM 788 C C . GLU A 1 98 ? 15.982 16.798 4.148 1.00 93.25 98 GLU A C 1
ATOM 790 O O . GLU A 1 98 ? 16.171 18.006 4.302 1.00 93.25 98 GLU A O 1
ATOM 795 N N . ILE A 1 99 ? 15.094 16.136 4.897 1.00 92.69 99 ILE A N 1
ATOM 796 C CA . ILE A 1 99 ? 14.299 16.772 5.958 1.00 92.69 99 ILE A CA 1
ATOM 797 C C . ILE A 1 99 ? 14.919 16.606 7.348 1.00 92.69 99 ILE A C 1
ATOM 799 O O . ILE A 1 99 ? 15.661 15.654 7.609 1.00 92.69 99 ILE A O 1
ATOM 803 N N . 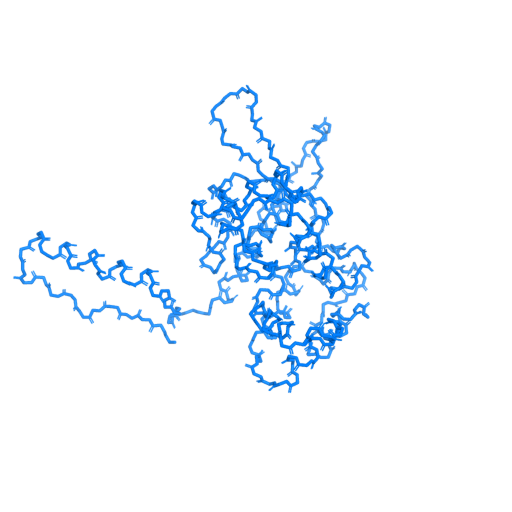SER A 1 100 ? 14.571 17.528 8.252 1.00 90.75 100 SER A N 1
ATOM 804 C CA . SER A 1 100 ? 15.005 17.525 9.653 1.00 90.75 100 SER A CA 1
ATOM 805 C C . SER A 1 100 ? 14.491 16.301 10.417 1.00 90.75 100 SER A C 1
ATOM 807 O O . SER A 1 100 ? 13.450 15.738 10.080 1.00 90.75 100 SER A O 1
ATOM 809 N N . GLU A 1 101 ? 15.194 15.901 11.481 1.00 87.25 101 GLU A N 1
ATOM 810 C CA . GLU A 1 101 ? 14.776 14.782 12.342 1.00 87.25 101 GLU A CA 1
ATOM 811 C C . GLU A 1 101 ? 13.355 14.960 12.898 1.00 87.25 101 GLU A C 1
ATOM 813 O O . GLU A 1 101 ? 12.582 14.003 12.905 1.00 87.25 101 GLU A O 1
ATOM 818 N N . ASP A 1 102 ? 12.970 16.185 13.265 1.00 86.19 102 ASP A N 1
ATOM 819 C CA . ASP A 1 102 ? 11.621 16.483 13.756 1.00 86.19 102 ASP A CA 1
ATOM 820 C C . ASP A 1 102 ? 10.548 16.235 12.683 1.00 86.19 102 ASP A C 1
ATOM 822 O O . ASP A 1 102 ? 9.510 15.635 12.965 1.00 86.19 102 ASP A O 1
ATOM 826 N N . GLU A 1 103 ? 10.806 16.626 11.428 1.00 83.12 103 GLU A N 1
ATOM 827 C CA . GLU A 1 103 ? 9.904 16.333 10.307 1.00 83.12 103 GLU A CA 1
ATOM 828 C C . GLU A 1 103 ? 9.857 14.825 9.992 1.00 83.12 103 GLU A C 1
ATOM 830 O O . GLU A 1 103 ? 8.809 14.304 9.600 1.00 83.12 103 GLU A O 1
ATOM 835 N N . ARG A 1 104 ? 10.960 14.085 10.198 1.00 86.31 104 ARG A N 1
ATOM 836 C CA . ARG A 1 104 ? 11.027 12.632 9.937 1.00 86.31 104 ARG A CA 1
ATOM 837 C C . ARG A 1 104 ? 10.125 11.814 10.856 1.00 86.31 104 ARG A C 1
ATOM 839 O O . ARG A 1 104 ? 9.707 10.732 10.446 1.00 86.31 104 ARG A O 1
ATOM 846 N N . ILE A 1 105 ? 9.813 12.294 12.063 1.00 86.19 105 ILE A N 1
ATOM 847 C CA . ILE A 1 105 ? 8.943 11.587 13.025 1.00 86.19 105 ILE A CA 1
ATOM 848 C C . ILE A 1 105 ? 7.565 11.304 12.413 1.00 86.19 105 ILE A C 1
ATOM 850 O O . ILE A 1 105 ? 6.980 10.239 12.626 1.00 86.19 105 ILE A O 1
ATOM 854 N N . ASP A 1 106 ? 7.072 12.242 11.611 1.00 84.94 106 ASP A N 1
ATOM 855 C CA . ASP A 1 106 ? 5.747 12.189 11.005 1.00 84.94 106 ASP A CA 1
ATOM 856 C C . ASP A 1 106 ? 5.715 11.437 9.661 1.00 84.94 106 ASP A C 1
ATOM 858 O O . ASP A 1 106 ? 4.636 11.156 9.128 1.00 84.94 106 ASP A O 1
ATOM 862 N N . VAL A 1 107 ? 6.880 11.060 9.119 1.00 92.12 107 VAL A N 1
ATOM 863 C CA . VAL A 1 107 ? 7.020 10.432 7.799 1.00 92.12 107 VAL A CA 1
ATOM 864 C C . VAL A 1 107 ? 7.518 8.988 7.940 1.00 92.12 107 VAL A C 1
ATOM 866 O O . VAL A 1 107 ? 8.640 8.748 8.389 1.00 92.12 107 VAL A O 1
ATOM 869 N N . PRO A 1 108 ? 6.731 7.978 7.519 1.00 95.56 108 PRO A N 1
ATOM 870 C CA . PRO A 1 108 ? 7.158 6.589 7.629 1.00 95.56 108 PRO A CA 1
ATOM 871 C C . PRO A 1 108 ? 8.450 6.287 6.867 1.00 95.56 108 PRO A C 1
ATOM 873 O O . PRO A 1 108 ? 8.701 6.823 5.788 1.00 95.56 108 PRO A O 1
ATOM 876 N N . LYS A 1 109 ? 9.249 5.349 7.393 1.00 95.06 109 LYS A N 1
ATOM 877 C CA . LYS A 1 109 ? 10.543 5.019 6.783 1.00 95.06 109 LYS A CA 1
ATOM 878 C C . LYS A 1 109 ? 10.436 4.301 5.437 1.00 95.06 109 LYS A C 1
ATOM 880 O O . LYS A 1 109 ? 11.232 4.553 4.538 1.00 95.06 109 LYS A O 1
ATOM 885 N N . SER A 1 110 ? 9.473 3.390 5.322 1.00 96.94 110 SER A N 1
ATOM 886 C CA . SER A 1 110 ? 9.298 2.548 4.141 1.00 96.94 110 SER A CA 1
ATOM 887 C C . SER A 1 110 ? 8.089 2.974 3.325 1.00 96.94 110 SER A C 1
ATOM 889 O O . SER A 1 110 ? 7.040 3.276 3.893 1.00 96.94 110 SER A O 1
ATOM 891 N N . VAL A 1 111 ? 8.199 2.884 2.002 1.00 98.12 111 VAL A N 1
ATOM 892 C CA . VAL A 1 111 ? 7.081 3.102 1.071 1.00 98.12 111 VAL A CA 1
ATOM 893 C C . VAL A 1 111 ? 5.993 2.030 1.197 1.00 98.12 111 VAL A C 1
ATOM 895 O O . VAL A 1 111 ? 4.823 2.266 0.897 1.00 98.12 111 VAL A O 1
ATOM 898 N N . LEU A 1 112 ? 6.351 0.873 1.761 1.00 98.19 112 LEU A N 1
ATOM 899 C CA . LEU A 1 112 ? 5.421 -0.164 2.196 1.00 98.19 112 LEU A CA 1
ATOM 900 C C . LEU A 1 112 ? 4.759 0.178 3.538 1.00 98.19 112 LEU A C 1
ATOM 902 O O . LEU A 1 112 ? 4.145 -0.693 4.142 1.00 98.19 112 LEU A O 1
ATOM 906 N N . ALA A 1 113 ? 4.880 1.385 4.089 1.00 98.00 113 ALA A N 1
ATOM 907 C CA . ALA A 1 113 ? 4.099 1.784 5.257 1.00 98.00 113 ALA A CA 1
ATOM 908 C C . ALA A 1 113 ? 2.622 1.984 4.890 1.00 98.00 113 ALA A C 1
ATOM 910 O O . ALA A 1 113 ? 2.300 2.423 3.791 1.00 98.00 113 ALA A O 1
ATOM 911 N N . HIS A 1 114 ? 1.717 1.707 5.839 1.00 97.38 114 HIS A N 1
ATOM 912 C CA . HIS A 1 114 ? 0.264 1.762 5.610 1.00 97.38 114 HIS A CA 1
ATOM 913 C C . HIS A 1 114 ? -0.174 3.096 4.993 1.00 97.38 114 HIS A C 1
ATOM 915 O O . HIS A 1 114 ? -0.847 3.085 3.969 1.00 97.38 114 HIS A O 1
ATOM 921 N N . SER A 1 115 ? 0.258 4.226 5.560 1.00 97.25 115 SER A N 1
ATOM 922 C CA . SER A 1 115 ? -0.168 5.545 5.088 1.00 97.25 115 SER A CA 1
ATOM 923 C C . SER A 1 115 ? 0.393 5.905 3.716 1.00 97.25 115 SER A C 1
ATOM 925 O O . SER A 1 115 ? -0.349 6.445 2.904 1.00 97.25 115 SER A O 1
ATOM 927 N N . ILE A 1 116 ? 1.660 5.575 3.435 1.00 98.06 116 ILE A N 1
ATOM 928 C CA . ILE A 1 116 ? 2.277 5.852 2.128 1.00 98.06 116 ILE A CA 1
ATOM 929 C C . ILE A 1 116 ? 1.584 5.025 1.048 1.00 98.06 116 ILE A C 1
ATOM 931 O O . ILE A 1 116 ? 1.051 5.593 0.098 1.00 98.06 116 ILE A O 1
ATOM 935 N N . SER A 1 117 ? 1.505 3.704 1.240 1.00 98.06 117 SER A N 1
ATOM 936 C CA . SER A 1 117 ? 0.845 2.808 0.287 1.00 98.06 117 SER A CA 1
ATOM 937 C C . SER A 1 117 ? -0.637 3.156 0.101 1.00 98.06 117 SER A C 1
ATOM 939 O O . SER A 1 117 ? -1.160 3.059 -1.003 1.00 98.06 117 SER A O 1
ATOM 941 N N . SER A 1 118 ? -1.325 3.579 1.169 1.00 98.06 118 SER A N 1
ATOM 942 C CA . SER A 1 118 ? -2.746 3.930 1.112 1.00 98.06 118 SER A CA 1
ATOM 943 C C . SER A 1 118 ? -2.990 5.212 0.323 1.00 98.06 118 SER A C 1
ATOM 945 O O . SER A 1 118 ? -3.818 5.222 -0.587 1.00 98.06 118 SER A O 1
ATOM 947 N N . ILE A 1 119 ? -2.274 6.289 0.656 1.00 98.06 119 ILE A N 1
ATOM 948 C CA . ILE A 1 119 ? -2.460 7.598 0.026 1.00 98.06 119 ILE A CA 1
ATOM 949 C C . ILE A 1 119 ? -2.025 7.534 -1.435 1.00 98.06 119 ILE A C 1
ATOM 951 O O . ILE A 1 119 ? -2.822 7.860 -2.310 1.00 98.06 119 ILE A O 1
ATOM 955 N N . CYS A 1 120 ? -0.808 7.048 -1.697 1.00 97.19 120 CYS A N 1
ATOM 956 C CA . CYS A 1 120 ? -0.274 6.945 -3.052 1.00 97.19 120 CYS A CA 1
ATOM 957 C C . CYS A 1 120 ? -1.137 6.017 -3.918 1.00 97.19 120 CYS A C 1
ATOM 959 O O . CYS A 1 120 ? -1.541 6.396 -5.012 1.00 97.19 120 CYS A O 1
ATOM 961 N N . GLY A 1 121 ? -1.524 4.854 -3.386 1.00 96.88 121 GLY A N 1
ATOM 962 C CA . GLY A 1 121 ? -2.381 3.923 -4.110 1.00 96.88 121 GLY A CA 1
ATOM 963 C C . GLY A 1 121 ? -3.768 4.473 -4.422 1.00 96.88 121 GLY A C 1
ATOM 964 O O . GLY A 1 121 ? -4.259 4.305 -5.531 1.00 96.88 121 GLY A O 1
ATOM 965 N N . THR A 1 122 ? -4.397 5.191 -3.487 1.00 96.75 122 THR A N 1
ATOM 966 C CA . THR A 1 122 ? -5.710 5.801 -3.761 1.00 96.75 122 THR A CA 1
ATOM 967 C C . THR A 1 122 ? -5.609 6.903 -4.810 1.00 96.75 122 THR A C 1
ATOM 969 O O . THR A 1 122 ? -6.435 6.947 -5.715 1.00 96.75 122 THR A O 1
ATOM 972 N N . LEU A 1 123 ? -4.594 7.768 -4.718 1.00 95.62 123 LEU A N 1
ATOM 973 C CA . LEU A 1 123 ? -4.379 8.839 -5.694 1.00 95.62 123 LEU A CA 1
ATOM 974 C C . LEU A 1 123 ? -3.959 8.317 -7.074 1.00 95.62 123 LEU A C 1
ATOM 976 O O . LEU A 1 123 ? -4.093 9.045 -8.045 1.00 95.62 123 LEU A O 1
ATOM 980 N N . ALA A 1 124 ? -3.480 7.078 -7.189 1.00 94.62 124 ALA A N 1
ATOM 981 C CA . ALA A 1 124 ? -3.250 6.461 -8.493 1.00 94.62 124 ALA A CA 1
ATOM 982 C C . ALA A 1 124 ? -4.561 6.108 -9.213 1.00 94.62 124 ALA A C 1
ATOM 984 O O . ALA A 1 124 ? -4.599 6.080 -10.435 1.00 94.62 124 ALA A O 1
ATOM 985 N N . LEU A 1 125 ? -5.651 5.881 -8.471 1.00 92.31 125 LEU A N 1
ATOM 986 C CA . LEU A 1 125 ? -6.971 5.601 -9.045 1.00 92.31 125 LEU A CA 1
ATOM 987 C C . LEU A 1 125 ? -7.846 6.845 -9.222 1.00 92.31 125 LEU A C 1
ATOM 989 O O . LEU A 1 125 ? -8.903 6.739 -9.840 1.00 92.31 125 LEU A O 1
ATOM 993 N N . LEU A 1 126 ? -7.450 7.992 -8.665 1.00 90.44 126 LEU A N 1
ATOM 994 C CA . LEU A 1 126 ? -8.205 9.243 -8.709 1.00 90.44 126 LEU A CA 1
ATOM 995 C C . LEU A 1 126 ? -7.452 10.286 -9.547 1.00 90.44 126 LEU A C 1
ATOM 997 O O . LEU A 1 126 ? -6.247 10.429 -9.368 1.00 90.44 126 LEU A O 1
ATOM 1001 N N . PRO A 1 127 ? -8.129 11.076 -10.398 1.00 85.44 127 PRO A N 1
ATOM 1002 C CA . PRO A 1 127 ? -7.457 12.132 -11.157 1.00 85.44 127 PRO A CA 1
ATOM 1003 C C . PRO A 1 127 ? -6.941 13.249 -10.240 1.00 85.44 127 PRO A C 1
ATOM 1005 O O . PRO A 1 127 ? -5.807 13.696 -10.365 1.00 85.44 127 PRO A O 1
ATOM 1008 N N . SER A 1 128 ? -7.756 13.682 -9.278 1.00 89.75 128 SER A N 1
ATOM 1009 C CA . SER A 1 128 ? -7.346 14.553 -8.175 1.00 89.75 128 SER A CA 1
ATOM 1010 C C . SER A 1 128 ? -8.330 14.415 -7.017 1.00 89.75 128 SER A C 1
ATOM 1012 O O . SER A 1 128 ? -9.505 14.126 -7.253 1.00 89.75 128 SER A O 1
ATOM 1014 N N . ALA A 1 129 ? -7.885 14.646 -5.781 1.00 91.94 129 ALA A N 1
ATOM 1015 C CA . ALA A 1 129 ? -8.753 14.587 -4.605 1.00 91.94 129 ALA A CA 1
ATOM 1016 C C . ALA A 1 129 ? -8.338 15.562 -3.500 1.00 91.94 129 ALA A C 1
ATOM 1018 O O . ALA A 1 129 ? -7.143 15.756 -3.241 1.00 91.94 129 ALA A O 1
ATOM 1019 N N . ASP A 1 130 ? -9.312 16.147 -2.805 1.00 94.25 130 ASP A N 1
ATOM 1020 C CA . ASP A 1 130 ? -9.042 16.736 -1.490 1.00 94.25 130 ASP A CA 1
ATOM 1021 C C . ASP A 1 130 ? -8.867 15.642 -0.412 1.00 94.25 130 ASP A C 1
ATOM 1023 O O . ASP A 1 130 ? -8.972 14.443 -0.682 1.00 94.25 130 ASP A O 1
ATOM 1027 N N . VAL A 1 131 ? -8.542 16.032 0.825 1.00 94.94 131 VAL A N 1
ATOM 1028 C CA . VAL A 1 131 ? -8.287 15.062 1.907 1.00 94.94 131 VAL A CA 1
ATOM 1029 C C . VAL A 1 131 ? -9.541 14.280 2.310 1.00 94.94 131 VAL A C 1
ATOM 1031 O O . VAL A 1 131 ? -9.421 13.107 2.673 1.00 94.94 131 VAL A O 1
ATOM 1034 N N . ASN A 1 132 ? -10.729 14.876 2.223 1.00 94.00 132 ASN A N 1
ATOM 1035 C CA . ASN A 1 132 ? -11.976 14.195 2.565 1.00 94.00 132 ASN A CA 1
ATOM 1036 C C . ASN A 1 132 ? -12.321 13.153 1.499 1.00 94.00 132 ASN A C 1
ATOM 1038 O O . ASN A 1 132 ? -12.473 11.978 1.834 1.00 94.00 132 ASN A O 1
ATOM 1042 N N . GLU A 1 133 ? -12.323 13.550 0.225 1.00 94.31 133 GLU A N 1
ATOM 1043 C CA . GLU A 1 133 ? -12.554 12.663 -0.921 1.00 94.31 133 GLU A CA 1
ATOM 1044 C C . GLU A 1 133 ? -11.547 11.499 -0.945 1.00 94.31 133 GLU A C 1
ATOM 1046 O O . GLU A 1 133 ? -11.910 10.334 -1.155 1.00 94.31 133 GLU A O 1
ATOM 1051 N N . LEU A 1 134 ? -10.270 11.791 -0.670 1.00 95.25 134 LEU A N 1
ATOM 1052 C CA . LEU A 1 134 ? -9.215 10.787 -0.571 1.00 95.25 134 LEU A CA 1
ATOM 1053 C C . LEU A 1 134 ? -9.517 9.771 0.535 1.00 95.25 134 LEU A C 1
ATOM 1055 O O . LEU A 1 134 ? -9.419 8.564 0.315 1.00 95.25 134 LEU A O 1
ATOM 1059 N N . ARG A 1 135 ? -9.888 10.235 1.732 1.00 95.06 135 ARG A N 1
ATOM 1060 C CA . ARG A 1 135 ? -10.161 9.359 2.880 1.00 95.06 135 ARG A CA 1
ATOM 1061 C C . ARG A 1 135 ? -11.433 8.538 2.706 1.00 95.06 135 ARG A C 1
ATOM 1063 O O . ARG A 1 135 ? -11.456 7.381 3.122 1.00 95.06 135 ARG A O 1
ATOM 1070 N N . GLU A 1 136 ? -12.457 9.092 2.070 1.00 94.31 136 GLU A N 1
ATOM 1071 C CA . GLU A 1 136 ? -13.652 8.341 1.677 1.00 94.31 136 GLU A CA 1
ATOM 1072 C C . GLU A 1 136 ? -13.299 7.220 0.690 1.00 94.31 136 GLU A C 1
ATOM 1074 O O . GLU A 1 136 ? -13.753 6.081 0.835 1.00 94.31 136 GLU A O 1
ATOM 1079 N N . SER A 1 137 ? -12.403 7.512 -0.254 1.00 95.25 137 SER A N 1
ATOM 1080 C CA . SER A 1 137 ? -11.929 6.568 -1.271 1.00 95.25 137 SER A CA 1
ATOM 1081 C C . SER A 1 137 ? -10.985 5.488 -0.724 1.00 95.25 137 SER A C 1
ATOM 1083 O O . SER A 1 137 ? -10.918 4.381 -1.260 1.00 95.25 137 SER A O 1
ATOM 1085 N N . GLN A 1 138 ? -10.266 5.746 0.370 1.00 95.00 138 GLN A N 1
ATOM 1086 C CA . GLN A 1 138 ? -9.403 4.742 1.010 1.00 95.00 138 GLN A CA 1
ATOM 1087 C C . GLN A 1 138 ? -10.181 3.529 1.539 1.00 95.00 138 GLN A C 1
ATOM 1089 O O . GLN A 1 138 ? -9.612 2.443 1.673 1.00 95.00 138 GLN A O 1
ATOM 1094 N N . GLY A 1 139 ? -11.467 3.701 1.854 1.00 91.62 139 GLY A N 1
ATOM 1095 C CA . GLY A 1 139 ? -12.281 2.655 2.457 1.00 91.62 139 GLY A CA 1
ATOM 1096 C C . GLY A 1 139 ? -11.774 2.202 3.837 1.00 91.62 139 GLY A C 1
ATOM 1097 O O . GLY A 1 139 ? -10.780 2.705 4.368 1.00 91.62 139 GLY A O 1
ATOM 1098 N N . PRO A 1 140 ? -12.451 1.228 4.465 1.00 89.44 140 PRO A N 1
ATOM 1099 C CA . PRO A 1 140 ? -12.168 0.839 5.847 1.00 89.44 140 PRO A CA 1
ATOM 1100 C C . PRO A 1 140 ? -10.838 0.089 6.026 1.00 89.44 140 PRO A C 1
ATOM 1102 O O . PRO A 1 140 ? -10.296 0.064 7.129 1.00 89.44 140 PRO A O 1
ATOM 1105 N N . VAL A 1 141 ? -10.294 -0.519 4.966 1.00 91.69 141 VAL A N 1
ATOM 1106 C CA . VAL A 1 141 ? -9.059 -1.322 5.037 1.00 91.69 141 VAL A CA 1
ATOM 1107 C C . VAL A 1 141 ? -7.814 -0.438 4.966 1.00 91.69 141 VAL A C 1
ATOM 1109 O O . VAL A 1 141 ? -6.831 -0.671 5.682 1.00 91.69 141 VAL A O 1
ATOM 1112 N N . ARG A 1 142 ? -7.852 0.607 4.133 1.00 94.81 142 ARG A N 1
ATOM 1113 C CA . ARG A 1 142 ? -6.717 1.508 3.907 1.00 94.81 142 ARG A CA 1
ATOM 1114 C C . ARG A 1 142 ? -6.877 2.864 4.592 1.00 94.81 142 ARG A C 1
ATOM 1116 O O . ARG A 1 142 ? -6.013 3.714 4.419 1.00 94.81 142 ARG A O 1
ATOM 1123 N N . ALA A 1 143 ? -7.909 3.064 5.410 1.00 93.94 143 ALA A N 1
ATOM 1124 C CA . ALA A 1 143 ? -8.176 4.333 6.085 1.00 93.94 143 ALA A CA 1
ATOM 1125 C C . ALA A 1 143 ? -6.967 4.892 6.858 1.00 93.94 143 ALA A C 1
ATOM 1127 O O . ALA A 1 143 ? -6.392 4.230 7.731 1.00 93.94 143 ALA A O 1
ATOM 1128 N N . VAL A 1 144 ? -6.638 6.151 6.579 1.00 94.75 144 VAL A N 1
ATOM 1129 C CA . VAL A 1 144 ? -5.646 6.957 7.300 1.00 94.75 144 VAL A CA 1
ATOM 1130 C C . VAL A 1 144 ? -6.371 8.059 8.081 1.00 94.75 144 VAL A C 1
ATOM 1132 O O . VAL A 1 144 ? -7.432 8.542 7.672 1.00 94.75 144 VAL A O 1
ATOM 1135 N N . SER A 1 145 ? -5.846 8.442 9.251 1.00 92.88 145 SER A N 1
ATOM 1136 C CA . SER A 1 145 ? -6.408 9.570 10.002 1.00 92.88 145 SER A CA 1
ATOM 1137 C C . SER A 1 145 ? -6.206 10.877 9.239 1.00 92.88 145 SER A C 1
ATOM 1139 O O . SER A 1 145 ? -5.235 11.028 8.504 1.00 92.88 145 SER A O 1
ATOM 1141 N N . ASP A 1 146 ? -7.116 11.825 9.439 1.00 93.56 146 ASP A N 1
ATOM 1142 C CA . ASP A 1 146 ? -7.096 13.128 8.771 1.00 93.56 146 ASP A CA 1
ATOM 1143 C C . ASP A 1 146 ? -5.751 13.862 8.935 1.00 93.56 146 ASP A C 1
ATOM 1145 O O . ASP A 1 146 ? -5.048 14.128 7.959 1.00 93.56 146 ASP A O 1
ATOM 1149 N N . SER A 1 147 ? -5.318 14.045 10.186 1.00 93.75 147 SER A N 1
ATOM 1150 C CA . SER A 1 147 ? -4.039 14.686 10.508 1.00 93.75 147 SER A CA 1
ATOM 1151 C C . SER A 1 147 ? -2.836 13.978 9.873 1.00 93.75 147 SER A C 1
ATOM 1153 O O . SER A 1 147 ? -1.957 14.636 9.318 1.00 93.75 147 SER A O 1
ATOM 1155 N N . HIS A 1 148 ? -2.796 12.641 9.905 1.00 94.62 148 HIS A N 1
ATOM 1156 C CA . HIS A 1 148 ? -1.680 11.889 9.323 1.00 94.62 148 HIS A CA 1
ATOM 1157 C C . HIS A 1 148 ? -1.693 11.938 7.793 1.00 94.62 148 HIS A C 1
ATOM 1159 O O . HIS A 1 148 ? -0.639 11.983 7.165 1.00 94.62 148 HIS A O 1
ATOM 1165 N N . CYS A 1 149 ? -2.881 11.999 7.188 1.00 95.81 149 CYS A N 1
ATOM 1166 C CA . CYS A 1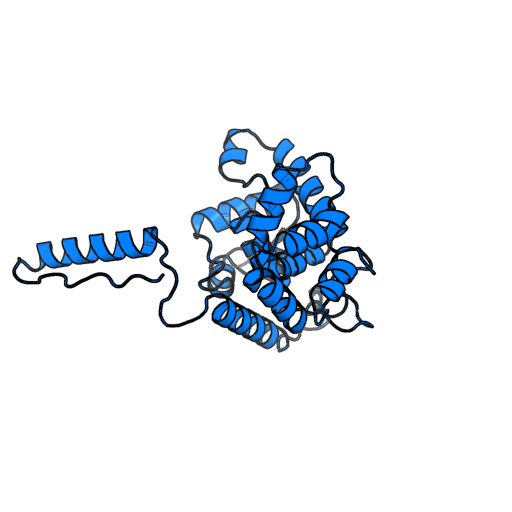 149 ? -3.039 12.201 5.754 1.00 95.81 149 CYS A CA 1
ATOM 1167 C C . CYS A 1 149 ? -2.430 13.540 5.319 1.00 95.81 149 CYS A C 1
ATOM 1169 O O . CYS A 1 149 ? -1.596 13.568 4.418 1.00 95.81 149 CYS A O 1
ATOM 1171 N N . HIS A 1 150 ? -2.756 14.630 6.023 1.00 95.12 150 HIS A N 1
ATOM 1172 C CA . HIS A 1 150 ? -2.180 15.952 5.763 1.00 95.12 150 HIS A CA 1
ATOM 1173 C C . HIS A 1 150 ? -0.651 15.982 5.889 1.00 95.12 150 HIS A C 1
ATOM 1175 O O . HIS A 1 150 ? 0.014 16.574 5.040 1.00 95.12 150 HIS A O 1
ATOM 1181 N N . LYS A 1 151 ? -0.088 15.342 6.922 1.00 94.88 151 LYS A N 1
ATOM 1182 C CA . LYS A 1 151 ? 1.368 15.273 7.135 1.00 94.88 151 LYS A CA 1
ATOM 1183 C C . LYS A 1 151 ? 2.078 14.562 5.982 1.00 94.88 151 LYS A C 1
ATOM 1185 O O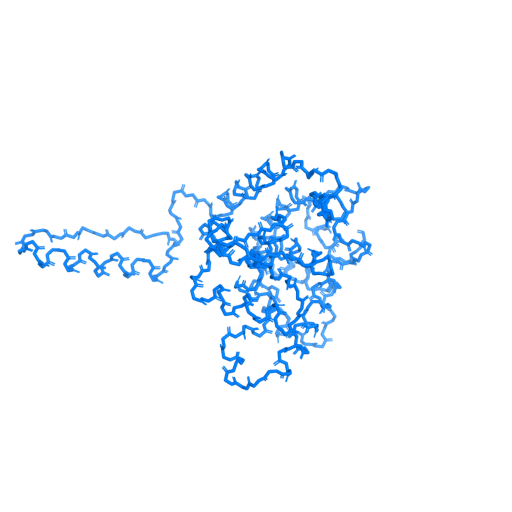 . LYS A 1 151 ? 3.030 15.097 5.421 1.00 94.88 151 LYS A O 1
ATOM 1190 N N . VAL A 1 152 ? 1.573 13.394 5.584 1.00 96.12 152 VAL A N 1
ATOM 1191 C CA . VAL A 1 152 ? 2.158 12.611 4.485 1.00 96.12 152 VAL A CA 1
ATOM 1192 C C . VAL A 1 152 ? 1.982 13.318 3.137 1.00 96.12 152 VAL A C 1
ATOM 1194 O O . VAL A 1 152 ? 2.928 13.371 2.359 1.00 96.12 152 VAL A O 1
ATOM 1197 N N . LEU A 1 153 ? 0.817 13.916 2.866 1.00 96.00 153 LEU A N 1
ATOM 1198 C CA . LEU A 1 153 ? 0.586 14.680 1.633 1.00 96.00 153 LEU A CA 1
ATOM 1199 C C . LEU A 1 153 ? 1.494 15.906 1.526 1.00 96.00 153 LEU A C 1
ATOM 1201 O O . LEU A 1 153 ? 2.009 16.183 0.447 1.00 96.00 153 LEU A O 1
ATOM 1205 N N . ARG A 1 154 ? 1.730 16.613 2.639 1.00 94.44 154 ARG A N 1
ATOM 1206 C CA . ARG A 1 154 ? 2.689 17.723 2.678 1.00 94.44 154 ARG A CA 1
ATOM 1207 C C . ARG A 1 154 ? 4.090 17.243 2.310 1.00 94.44 154 ARG A C 1
ATOM 1209 O O . ARG A 1 154 ? 4.731 17.845 1.460 1.00 94.44 154 ARG A O 1
ATOM 1216 N N . PHE A 1 155 ? 4.534 16.124 2.883 1.00 95.94 155 PHE A N 1
ATOM 1217 C CA . PHE A 1 155 ? 5.818 15.524 2.518 1.00 95.94 155 PHE A CA 1
ATOM 1218 C C . PHE A 1 155 ? 5.885 15.162 1.022 1.00 95.94 155 PHE A C 1
ATOM 1220 O O . PHE A 1 155 ? 6.879 15.472 0.366 1.00 95.94 155 PHE A O 1
ATOM 1227 N N . PHE A 1 156 ? 4.821 14.582 0.456 1.00 96.38 156 PHE A N 1
ATOM 1228 C CA . PHE A 1 156 ? 4.776 14.256 -0.974 1.00 96.38 156 PHE A CA 1
ATOM 1229 C C . PHE A 1 156 ? 4.810 15.480 -1.890 1.00 96.38 156 PHE A C 1
ATOM 1231 O O . PHE A 1 156 ? 5.440 15.423 -2.942 1.00 96.38 156 PHE A O 1
ATOM 1238 N N . ALA A 1 157 ? 4.156 16.578 -1.514 1.00 94.62 157 ALA A N 1
ATOM 1239 C CA . ALA A 1 157 ? 4.140 17.799 -2.319 1.00 94.62 157 ALA A CA 1
ATOM 1240 C C . ALA A 1 157 ? 5.450 18.597 -2.198 1.00 94.62 157 ALA A C 1
ATOM 1242 O O . ALA A 1 157 ? 6.022 19.068 -3.188 1.00 94.62 157 ALA A O 1
ATOM 1243 N N . ASP A 1 158 ? 5.967 18.725 -0.979 1.00 93.69 158 ASP A N 1
ATOM 1244 C CA . ASP A 1 158 ? 7.049 19.662 -0.691 1.00 93.69 158 ASP A CA 1
ATOM 1245 C C . ASP A 1 158 ? 8.430 19.025 -0.843 1.00 93.69 158 ASP A C 1
ATOM 1247 O O . ASP A 1 158 ? 9.363 19.720 -1.250 1.00 93.69 158 ASP A O 1
ATOM 1251 N N . ARG A 1 159 ? 8.556 17.720 -0.569 1.00 94.44 159 ARG A N 1
ATOM 1252 C CA . ARG A 1 159 ? 9.845 17.019 -0.461 1.00 94.44 159 ARG A CA 1
ATOM 1253 C C . ARG A 1 159 ? 10.024 15.969 -1.549 1.00 94.44 159 ARG A C 1
ATOM 1255 O O . ARG A 1 159 ? 10.849 16.169 -2.427 1.00 94.44 159 ARG A O 1
ATOM 1262 N N . SER A 1 160 ? 9.217 14.902 -1.548 1.00 93.25 160 SER A N 1
ATOM 1263 C CA . SER A 1 160 ? 9.392 13.805 -2.517 1.00 93.25 160 SER A CA 1
ATOM 1264 C C . SER A 1 160 ? 8.897 14.136 -3.921 1.00 93.25 160 SER A C 1
ATOM 1266 O O . SER A 1 160 ? 9.202 13.412 -4.855 1.00 93.25 160 SER A O 1
ATOM 1268 N N . LYS A 1 161 ? 8.116 15.210 -4.079 1.00 95.38 161 LYS A N 1
ATOM 1269 C CA . LYS A 1 161 ? 7.533 15.630 -5.360 1.00 95.38 161 LYS A CA 1
ATOM 1270 C C . LYS A 1 161 ? 6.677 14.554 -6.032 1.00 95.38 161 LYS A C 1
ATOM 1272 O O . LYS A 1 161 ? 6.510 14.580 -7.240 1.00 95.38 161 LYS A O 1
ATOM 1277 N N . TRP A 1 162 ? 6.064 13.664 -5.255 1.00 97.06 162 TRP A N 1
ATOM 1278 C CA . TRP A 1 162 ? 5.166 12.622 -5.771 1.00 97.06 162 TRP A CA 1
ATOM 1279 C C . TRP A 1 162 ? 3.756 13.129 -6.061 1.00 97.06 162 TRP A C 1
ATOM 1281 O O . TRP A 1 162 ? 2.992 12.487 -6.779 1.00 97.06 162 TRP A O 1
ATOM 1291 N N . VAL A 1 163 ? 3.380 14.267 -5.476 1.00 96.06 163 VAL A N 1
ATOM 1292 C CA . VAL A 1 163 ? 2.031 14.827 -5.571 1.00 96.06 163 VAL A CA 1
ATOM 1293 C C . VAL A 1 163 ? 2.102 16.291 -5.985 1.00 96.06 163 VAL A C 1
ATOM 1295 O O . VAL A 1 163 ? 2.850 17.075 -5.406 1.00 96.06 163 VAL A O 1
ATOM 1298 N N . ASN A 1 164 ? 1.275 16.673 -6.954 1.00 93.81 164 ASN A N 1
ATOM 1299 C CA . ASN A 1 164 ? 0.957 18.064 -7.237 1.00 93.81 164 ASN A CA 1
ATOM 1300 C C . ASN A 1 164 ? -0.228 18.502 -6.377 1.00 93.81 164 ASN A C 1
ATOM 1302 O O . ASN A 1 164 ? -1.250 17.815 -6.311 1.00 93.81 164 ASN A O 1
ATOM 1306 N N . GLN A 1 165 ? -0.088 19.650 -5.717 1.00 91.44 165 GLN A N 1
ATOM 1307 C CA . GLN A 1 165 ? -1.157 20.252 -4.933 1.00 91.44 165 GLN A CA 1
ATOM 1308 C C . GLN A 1 165 ? -1.659 21.520 -5.628 1.00 91.44 165 GLN A C 1
ATOM 1310 O O . GLN A 1 165 ? -0.910 22.477 -5.812 1.00 91.44 165 GLN A O 1
ATOM 1315 N N . HIS A 1 166 ? -2.942 21.532 -5.980 1.00 86.56 166 HIS A N 1
ATOM 1316 C CA . HIS A 1 166 ? -3.613 22.651 -6.634 1.00 86.56 166 HIS A CA 1
ATOM 1317 C C . HIS A 1 166 ? -4.592 23.299 -5.656 1.00 86.56 166 HIS A C 1
ATOM 1319 O O . HIS A 1 166 ? -5.396 22.619 -5.016 1.00 86.56 166 HIS A O 1
ATOM 1325 N N . LYS A 1 167 ? -4.538 24.626 -5.532 1.00 82.88 167 LYS A N 1
ATOM 1326 C CA . LYS A 1 167 ? -5.517 25.419 -4.780 1.00 82.88 167 LYS A CA 1
ATOM 1327 C C . LYS A 1 167 ? -6.258 26.315 -5.756 1.00 82.88 167 LYS A C 1
ATOM 1329 O O . LYS A 1 167 ? -5.620 26.917 -6.618 1.00 82.88 167 LYS A O 1
ATOM 1334 N N . SER A 1 168 ? -7.578 26.411 -5.616 1.00 75.94 168 SER A N 1
ATOM 1335 C CA . SER A 1 168 ? -8.337 27.393 -6.387 1.00 75.94 168 SER A CA 1
ATOM 1336 C C . SER A 1 168 ? -7.855 28.801 -6.029 1.00 75.94 168 SER A C 1
ATOM 1338 O O . SER A 1 168 ? -7.695 29.125 -4.851 1.00 75.94 168 SER A O 1
ATOM 1340 N N . LEU A 1 169 ? -7.615 29.634 -7.045 1.00 70.06 169 LEU A N 1
ATOM 1341 C CA . LEU A 1 169 ? -7.265 31.048 -6.867 1.00 70.06 169 LEU A CA 1
ATOM 1342 C C . LEU A 1 169 ? -8.460 31.867 -6.356 1.00 70.06 169 LEU A C 1
ATOM 1344 O O . LEU A 1 169 ? -8.281 32.910 -5.732 1.00 70.06 169 LEU A O 1
ATOM 1348 N N . LEU A 1 170 ? -9.677 31.391 -6.628 1.00 64.06 170 LEU A N 1
ATOM 1349 C CA . LEU A 1 170 ? -10.933 32.047 -6.293 1.00 64.06 170 LEU A CA 1
ATOM 1350 C C . LEU A 1 170 ? -11.794 31.064 -5.496 1.00 64.06 170 LEU A C 1
ATOM 1352 O O . LEU A 1 170 ? -12.269 30.067 -6.032 1.00 64.06 170 LEU A O 1
ATOM 1356 N N . GLY A 1 171 ? -11.984 31.342 -4.207 1.00 63.06 171 GLY A N 1
ATOM 1357 C CA . GLY A 1 171 ? -12.826 30.537 -3.321 1.00 63.06 171 GLY A CA 1
ATOM 1358 C C . GLY A 1 171 ? -12.096 30.000 -2.092 1.00 63.06 171 GLY A C 1
ATOM 1359 O O . GLY A 1 171 ? -10.910 30.241 -1.882 1.00 63.06 171 GLY A O 1
ATOM 1360 N N . ARG A 1 172 ? -12.846 29.293 -1.242 1.00 69.50 172 ARG A N 1
ATOM 1361 C CA . ARG A 1 172 ? -12.345 28.631 -0.023 1.00 69.50 172 ARG A CA 1
ATOM 1362 C C . ARG A 1 172 ? -12.209 27.118 -0.208 1.00 69.50 172 ARG A C 1
ATOM 1364 O O . ARG A 1 172 ? -12.239 26.381 0.776 1.00 69.50 172 ARG A O 1
ATOM 1371 N N . ASP A 1 173 ? -12.098 26.666 -1.453 1.00 76.31 173 ASP A N 1
ATOM 1372 C CA . ASP A 1 173 ? -12.033 25.243 -1.762 1.00 76.31 173 ASP A CA 1
ATOM 1373 C C . ASP A 1 173 ? -10.771 24.615 -1.171 1.00 76.31 173 ASP A C 1
ATOM 1375 O O . ASP A 1 173 ? -9.693 25.221 -1.127 1.00 76.31 173 ASP A O 1
ATOM 1379 N N . ALA A 1 174 ? -10.920 23.382 -0.692 1.00 82.88 174 ALA A N 1
ATOM 1380 C CA . ALA A 1 174 ? -9.806 22.618 -0.164 1.00 82.88 174 ALA A CA 1
ATOM 1381 C C . ALA A 1 174 ? -8.763 22.355 -1.261 1.00 82.88 174 ALA A C 1
ATOM 1383 O O . ALA A 1 174 ? -9.079 22.214 -2.443 1.00 82.88 174 ALA A O 1
ATOM 1384 N N . ALA A 1 175 ? -7.494 22.272 -0.860 1.00 88.25 175 ALA A N 1
ATOM 1385 C CA . ALA A 1 175 ? -6.416 21.952 -1.784 1.00 88.25 175 ALA A CA 1
ATOM 1386 C C . ALA A 1 175 ? -6.607 20.538 -2.356 1.00 88.25 175 ALA A C 1
ATOM 1388 O O . ALA A 1 175 ? -6.709 19.569 -1.595 1.00 88.25 175 ALA A O 1
ATOM 1389 N N . ARG A 1 176 ? -6.611 20.422 -3.686 1.00 92.62 176 ARG A N 1
ATOM 1390 C CA . ARG A 1 176 ? -6.696 19.144 -4.397 1.00 92.62 176 ARG A CA 1
ATOM 1391 C C . ARG A 1 176 ? -5.302 18.583 -4.626 1.00 92.62 176 ARG A C 1
ATOM 1393 O O . ARG A 1 176 ? -4.361 19.323 -4.897 1.00 92.62 176 ARG A O 1
ATOM 1400 N N . ASN A 1 177 ? -5.180 17.270 -4.513 1.00 94.88 177 ASN A N 1
ATOM 1401 C CA . ASN A 1 177 ? -3.932 16.527 -4.598 1.00 94.88 177 ASN A CA 1
ATOM 1402 C C . ASN A 1 177 ? -4.027 15.562 -5.778 1.00 94.88 177 ASN A C 1
ATOM 1404 O O . ASN A 1 177 ? -4.994 14.808 -5.879 1.00 94.88 177 ASN A O 1
ATOM 1408 N N . GLN A 1 178 ? -3.029 15.582 -6.649 1.00 94.75 178 GLN A N 1
ATOM 1409 C CA . GLN A 1 178 ? -2.916 14.710 -7.813 1.00 94.75 178 GLN A CA 1
ATOM 1410 C C . GLN A 1 178 ? -1.568 13.998 -7.758 1.00 94.75 178 GLN A C 1
ATOM 1412 O O . GLN A 1 178 ? -0.533 14.646 -7.617 1.00 94.75 178 GLN A O 1
ATOM 1417 N N . LEU A 1 179 ? -1.568 12.668 -7.852 1.00 95.06 179 LEU A N 1
ATOM 1418 C CA . LEU A 1 179 ? -0.323 11.906 -7.960 1.00 95.06 179 LEU A CA 1
ATOM 1419 C C . LEU A 1 179 ? 0.355 12.249 -9.286 1.00 95.06 179 LEU A C 1
ATOM 1421 O O . LEU A 1 179 ? -0.345 12.329 -10.291 1.00 95.06 179 LEU A O 1
ATOM 1425 N N . ARG A 1 180 ? 1.673 12.426 -9.318 1.00 94.19 180 ARG A N 1
ATOM 1426 C CA . ARG A 1 180 ? 2.407 12.628 -10.575 1.00 94.19 180 ARG A CA 1
ATOM 1427 C C . ARG A 1 180 ? 2.579 11.330 -11.359 1.00 94.19 180 ARG A C 1
ATOM 1429 O O . ARG A 1 180 ? 2.440 10.245 -10.792 1.00 94.19 180 ARG A O 1
ATOM 1436 N N . ASP A 1 181 ? 2.873 11.443 -12.649 1.00 89.94 181 ASP A N 1
ATOM 1437 C CA . ASP A 1 181 ? 3.003 10.286 -13.539 1.00 89.94 181 ASP A CA 1
ATOM 1438 C C . ASP A 1 181 ? 4.197 9.409 -13.162 1.00 89.94 181 ASP A C 1
ATOM 1440 O O . ASP A 1 181 ? 4.080 8.185 -13.149 1.00 89.94 181 ASP A O 1
ATOM 1444 N N . GLU A 1 182 ? 5.302 10.011 -12.716 1.00 91.62 182 GLU A N 1
ATOM 1445 C CA . GLU A 1 182 ? 6.505 9.278 -12.308 1.00 91.62 182 GLU A CA 1
ATOM 1446 C C . GLU A 1 182 ? 6.241 8.353 -11.110 1.00 91.62 182 GLU A C 1
ATOM 1448 O O . GLU A 1 182 ? 6.856 7.294 -10.975 1.00 91.62 182 GLU A O 1
ATOM 1453 N N . SER A 1 183 ? 5.290 8.728 -10.250 1.00 95.06 183 SER A N 1
ATOM 1454 C CA . SER A 1 183 ? 4.891 7.952 -9.073 1.00 95.06 183 SER A CA 1
ATOM 1455 C C . SER A 1 183 ? 3.688 7.037 -9.330 1.00 95.06 183 SER A C 1
ATOM 1457 O O . SER A 1 183 ? 3.319 6.252 -8.450 1.00 95.06 183 SER A O 1
ATOM 1459 N N . HIS A 1 184 ? 3.064 7.106 -10.510 1.00 94.50 184 HIS A N 1
ATOM 1460 C CA . HIS A 1 184 ? 1.823 6.391 -10.806 1.00 94.50 184 HIS A CA 1
ATOM 1461 C C . HIS A 1 184 ? 1.990 4.870 -10.739 1.00 94.50 184 HIS A C 1
ATOM 1463 O O . HIS A 1 184 ? 1.216 4.196 -10.051 1.00 94.50 184 HIS A O 1
ATOM 1469 N N . SER A 1 185 ? 3.046 4.334 -11.364 1.00 95.81 185 SER A N 1
ATOM 1470 C CA . SER A 1 185 ? 3.341 2.896 -11.346 1.00 95.81 185 SER A CA 1
ATOM 1471 C C . SER A 1 185 ? 3.476 2.360 -9.922 1.00 95.81 185 SER A C 1
ATOM 1473 O O . SER A 1 185 ? 2.959 1.290 -9.600 1.00 95.81 185 SER A O 1
ATOM 1475 N N . PHE A 1 186 ? 4.138 3.118 -9.041 1.00 97.75 186 PHE A N 1
ATOM 1476 C CA . PHE A 1 186 ? 4.265 2.740 -7.637 1.00 97.75 186 PHE A CA 1
ATOM 1477 C C . PHE A 1 186 ? 2.916 2.780 -6.913 1.00 97.75 186 PHE A C 1
ATOM 1479 O O . PHE A 1 186 ? 2.627 1.876 -6.131 1.00 97.75 186 PHE A O 1
ATOM 1486 N N . GLY A 1 187 ? 2.073 3.777 -7.181 1.00 97.06 187 GLY A N 1
ATOM 1487 C CA . GLY A 1 187 ? 0.749 3.866 -6.574 1.00 97.06 187 GLY A CA 1
ATOM 1488 C C . GLY A 1 187 ? -0.121 2.641 -6.879 1.00 97.06 187 GLY A C 1
ATOM 1489 O O . GLY A 1 187 ? -0.625 2.000 -5.951 1.00 97.06 187 GLY A O 1
ATOM 1490 N N . ILE A 1 188 ? -0.229 2.238 -8.149 1.00 97.06 188 ILE A N 1
ATOM 1491 C CA . ILE A 1 188 ? -0.974 1.020 -8.511 1.00 97.06 188 ILE A CA 1
ATOM 1492 C C . ILE A 1 188 ? -0.316 -0.226 -7.900 1.00 97.06 188 ILE A C 1
ATOM 1494 O O . ILE A 1 188 ? -1.001 -1.052 -7.285 1.00 97.06 188 ILE A O 1
ATOM 1498 N N . LEU A 1 189 ? 1.017 -0.328 -7.961 1.00 98.06 189 LEU A N 1
ATOM 1499 C CA . LEU A 1 189 ? 1.753 -1.431 -7.344 1.00 98.06 189 LEU A CA 1
ATOM 1500 C C . LEU A 1 189 ? 1.488 -1.537 -5.834 1.00 98.06 189 LEU A C 1
ATOM 1502 O O . LEU A 1 189 ? 1.323 -2.636 -5.308 1.00 98.06 189 LEU A O 1
ATOM 1506 N N . ALA A 1 190 ? 1.403 -0.413 -5.123 1.00 98.12 190 ALA A N 1
ATOM 1507 C CA . ALA A 1 190 ? 1.131 -0.381 -3.692 1.00 98.12 190 ALA A CA 1
ATOM 1508 C C . ALA A 1 190 ? -0.265 -0.930 -3.351 1.00 98.12 190 ALA A C 1
ATOM 1510 O O . ALA A 1 190 ? -0.435 -1.569 -2.307 1.00 98.12 190 ALA A O 1
ATOM 1511 N N . LEU A 1 191 ? -1.254 -0.732 -4.233 1.00 97.75 191 LEU A N 1
ATOM 1512 C CA . LEU A 1 191 ? -2.571 -1.356 -4.098 1.00 97.75 191 LEU A CA 1
ATOM 1513 C C . LEU A 1 191 ? -2.519 -2.859 -4.365 1.00 97.75 191 LEU A C 1
ATOM 1515 O O . LEU A 1 191 ? -3.107 -3.618 -3.594 1.00 97.75 191 LEU A O 1
ATOM 1519 N N . VAL A 1 192 ? -1.810 -3.297 -5.406 1.00 97.69 192 VAL A N 1
ATOM 1520 C CA . VAL A 1 192 ? -1.632 -4.724 -5.726 1.00 97.69 192 VAL A CA 1
ATOM 1521 C C . VAL A 1 192 ? -0.954 -5.469 -4.572 1.00 97.69 192 VAL A C 1
ATOM 1523 O O . VAL A 1 192 ? -1.432 -6.509 -4.112 1.00 97.69 192 VAL A O 1
ATOM 1526 N N . LEU A 1 193 ? 0.149 -4.915 -4.066 1.00 98.06 193 LEU A N 1
ATOM 1527 C CA . LEU A 1 193 ? 0.968 -5.527 -3.021 1.00 98.06 193 LEU A CA 1
ATOM 1528 C C . LEU A 1 193 ? 0.392 -5.351 -1.618 1.00 98.06 193 LEU A C 1
ATOM 1530 O O . LEU A 1 193 ? 0.972 -5.866 -0.664 1.00 98.06 193 LEU A O 1
ATOM 1534 N N . TRP A 1 194 ? -0.725 -4.640 -1.451 1.00 98.19 194 TRP A N 1
ATOM 1535 C CA . TRP A 1 194 ? -1.291 -4.351 -0.134 1.00 98.19 194 TRP A CA 1
ATOM 1536 C C . TRP A 1 194 ? -1.445 -5.586 0.776 1.00 98.19 194 TRP A C 1
ATOM 1538 O O . TRP A 1 194 ? -1.026 -5.486 1.936 1.00 98.19 194 TRP A O 1
ATOM 1548 N N . PRO A 1 195 ? -1.956 -6.748 0.303 1.00 97.75 195 PRO A N 1
ATOM 1549 C CA . PRO A 1 195 ? -2.068 -7.948 1.137 1.00 97.75 195 PRO A CA 1
ATOM 1550 C C . PRO A 1 195 ? -0.703 -8.458 1.624 1.00 97.75 195 PRO A C 1
ATOM 1552 O O . PRO A 1 195 ? -0.553 -8.857 2.779 1.00 97.75 195 PRO A O 1
ATOM 1555 N N . LEU A 1 196 ? 0.324 -8.373 0.773 1.00 98.12 196 LEU A N 1
ATOM 1556 C CA . LEU A 1 196 ? 1.691 -8.827 1.049 1.00 98.12 196 LEU A CA 1
ATOM 1557 C C . LEU A 1 196 ? 2.601 -7.740 1.636 1.00 98.12 196 LEU A C 1
ATOM 1559 O O . LEU A 1 196 ? 3.740 -8.024 1.997 1.00 98.12 196 LEU A O 1
ATOM 1563 N N . ARG A 1 197 ? 2.117 -6.505 1.799 1.00 97.56 197 ARG A N 1
ATOM 1564 C CA . ARG A 1 197 ? 2.910 -5.328 2.189 1.00 97.56 197 ARG A CA 1
ATOM 1565 C C . ARG A 1 197 ? 3.764 -5.561 3.434 1.00 97.56 197 ARG A C 1
ATOM 1567 O O . ARG A 1 197 ? 4.936 -5.198 3.464 1.00 97.56 197 ARG A O 1
ATOM 1574 N N . LYS A 1 198 ? 3.185 -6.175 4.473 1.00 97.00 198 LYS A N 1
ATOM 1575 C CA . LYS A 1 198 ? 3.906 -6.480 5.722 1.00 97.00 198 LYS A CA 1
ATOM 1576 C C . LYS A 1 198 ? 4.932 -7.599 5.542 1.00 97.00 198 LYS A C 1
ATOM 1578 O O . LYS A 1 198 ? 6.020 -7.495 6.098 1.00 97.00 198 LYS A O 1
ATOM 1583 N N . ALA A 1 199 ? 4.590 -8.639 4.780 1.00 98.19 199 ALA A N 1
ATOM 1584 C CA . ALA A 1 199 ? 5.491 -9.751 4.489 1.00 98.19 199 ALA A CA 1
ATOM 1585 C C . ALA A 1 199 ? 6.702 -9.270 3.680 1.00 98.19 199 ALA A C 1
ATOM 1587 O O . ALA A 1 199 ? 7.835 -9.559 4.046 1.00 98.19 199 ALA A O 1
ATOM 1588 N N . LEU A 1 200 ? 6.468 -8.442 2.658 1.00 98.38 200 LEU A N 1
ATOM 1589 C CA . LEU A 1 200 ? 7.513 -7.789 1.871 1.00 98.38 200 LEU A CA 1
ATOM 1590 C C . LEU A 1 200 ? 8.394 -6.884 2.731 1.00 98.38 200 LEU A C 1
ATOM 1592 O O . LEU A 1 200 ? 9.611 -7.014 2.688 1.00 98.38 200 LEU A O 1
ATOM 1596 N N . ALA A 1 201 ? 7.804 -6.013 3.555 1.00 98.00 201 ALA A N 1
ATOM 1597 C CA . ALA A 1 201 ? 8.577 -5.128 4.426 1.00 98.00 201 ALA A CA 1
ATOM 1598 C C . ALA A 1 201 ? 9.462 -5.916 5.409 1.00 98.00 201 ALA A C 1
ATOM 1600 O O . ALA A 1 201 ? 10.632 -5.583 5.588 1.00 98.00 201 ALA A O 1
ATOM 1601 N N . LYS A 1 202 ? 8.922 -6.987 6.009 1.00 98.00 202 LYS A N 1
ATOM 1602 C CA . LYS A 1 202 ? 9.676 -7.894 6.886 1.00 98.00 202 LYS A CA 1
ATOM 1603 C C . LYS A 1 202 ? 10.788 -8.611 6.120 1.00 98.00 202 LYS A C 1
ATOM 1605 O O . LYS A 1 202 ? 11.904 -8.703 6.616 1.00 98.00 202 LYS A O 1
ATOM 1610 N N . TRP A 1 203 ? 10.496 -9.103 4.919 1.00 98.31 203 TRP A N 1
ATOM 1611 C CA . TRP A 1 203 ? 11.476 -9.793 4.090 1.00 98.31 203 TRP A CA 1
ATOM 1612 C C . TRP A 1 203 ? 12.639 -8.872 3.711 1.00 98.31 203 TRP A C 1
ATOM 1614 O O . TRP A 1 203 ? 13.785 -9.264 3.890 1.00 98.31 203 TRP A O 1
ATOM 1624 N N . ILE A 1 204 ? 12.358 -7.641 3.274 1.00 97.56 204 ILE A N 1
ATOM 1625 C CA . ILE A 1 204 ? 13.384 -6.647 2.922 1.00 97.56 204 ILE A CA 1
ATOM 1626 C C . ILE A 1 204 ? 14.270 -6.341 4.132 1.00 97.56 204 ILE A C 1
ATOM 1628 O O . ILE A 1 204 ? 15.490 -6.357 4.015 1.00 97.56 204 ILE A O 1
ATOM 1632 N N . ALA A 1 205 ? 13.668 -6.122 5.305 1.00 97.25 205 ALA A N 1
ATOM 1633 C CA . ALA A 1 205 ? 14.417 -5.845 6.530 1.00 97.25 205 ALA A CA 1
ATOM 1634 C C . ALA A 1 205 ? 15.332 -7.010 6.949 1.00 97.25 205 ALA A C 1
ATOM 1636 O O . ALA A 1 205 ? 16.416 -6.780 7.475 1.00 97.25 205 ALA A O 1
ATOM 1637 N N . ASN A 1 206 ? 14.906 -8.250 6.701 1.00 97.75 206 ASN A N 1
ATOM 1638 C CA . ASN A 1 206 ? 15.663 -9.447 7.061 1.00 97.75 206 ASN A CA 1
ATOM 1639 C C . ASN A 1 206 ? 16.708 -9.856 6.010 1.00 97.75 206 ASN A C 1
ATOM 1641 O O . ASN A 1 206 ? 17.538 -10.711 6.301 1.00 97.75 206 ASN A O 1
ATOM 1645 N N . ASN A 1 207 ? 16.655 -9.298 4.798 1.00 97.31 207 ASN A N 1
ATOM 1646 C CA . ASN A 1 207 ? 17.508 -9.700 3.679 1.00 97.31 207 ASN A CA 1
ATOM 1647 C C . ASN A 1 207 ? 18.105 -8.472 2.957 1.00 97.31 207 ASN A C 1
ATOM 1649 O O . ASN A 1 207 ? 17.881 -8.320 1.753 1.00 97.31 207 ASN A O 1
ATOM 1653 N N . PRO A 1 208 ? 18.858 -7.596 3.653 1.00 94.88 208 PRO A N 1
ATOM 1654 C CA . PRO A 1 208 ? 19.348 -6.335 3.084 1.00 94.88 208 PRO A CA 1
ATOM 1655 C C . PRO A 1 208 ? 20.268 -6.533 1.871 1.00 94.88 208 PRO A C 1
ATOM 1657 O O . PRO A 1 208 ? 20.215 -5.749 0.928 1.00 94.88 208 PRO A O 1
ATOM 1660 N N . ASP A 1 209 ? 21.049 -7.615 1.856 1.00 95.38 209 ASP A N 1
ATOM 1661 C CA . ASP A 1 209 ? 22.015 -7.908 0.789 1.00 95.38 209 ASP A CA 1
ATOM 1662 C C . ASP A 1 209 ? 21.424 -8.761 -0.346 1.00 95.38 209 ASP A C 1
ATOM 1664 O O . ASP A 1 209 ? 22.096 -9.076 -1.330 1.00 95.38 209 ASP A O 1
ATOM 1668 N N . THR A 1 210 ? 20.156 -9.172 -0.228 1.00 96.75 210 THR A N 1
ATOM 1669 C CA . THR A 1 210 ? 19.504 -10.007 -1.243 1.00 96.75 210 THR A CA 1
ATOM 1670 C C . THR A 1 210 ? 18.705 -9.153 -2.210 1.00 96.75 210 THR A C 1
ATOM 1672 O O . THR A 1 210 ? 17.862 -8.342 -1.832 1.00 96.75 210 THR A O 1
ATOM 1675 N N . HIS A 1 211 ? 18.897 -9.402 -3.502 1.00 97.19 211 HIS A N 1
ATOM 1676 C CA . HIS A 1 211 ? 18.185 -8.669 -4.537 1.00 97.19 211 HIS A CA 1
ATOM 1677 C C . HIS A 1 211 ? 16.653 -8.861 -4.443 1.00 97.19 211 HIS A C 1
ATOM 1679 O O . HIS A 1 211 ? 16.147 -9.985 -4.492 1.00 97.19 211 HIS A O 1
ATOM 1685 N N . LEU A 1 212 ? 15.901 -7.752 -4.420 1.00 97.38 212 LEU A N 1
ATOM 1686 C CA . LEU A 1 212 ? 14.442 -7.702 -4.213 1.00 97.38 212 LEU A CA 1
ATOM 1687 C C . LEU A 1 212 ? 13.619 -8.572 -5.188 1.00 97.38 212 LEU A C 1
ATOM 1689 O O . LEU A 1 212 ? 12.555 -9.085 -4.839 1.00 97.38 212 LEU A O 1
ATOM 1693 N N . ARG A 1 213 ? 14.134 -8.821 -6.399 1.00 97.56 213 ARG A N 1
ATOM 1694 C CA . ARG A 1 213 ? 13.553 -9.776 -7.372 1.00 97.56 213 ARG A CA 1
ATOM 1695 C C . ARG A 1 213 ? 13.257 -11.168 -6.792 1.00 97.56 213 ARG A C 1
ATOM 1697 O O . ARG A 1 213 ? 12.386 -11.865 -7.301 1.00 97.56 213 ARG A O 1
ATOM 1704 N N . PHE A 1 214 ? 13.974 -11.586 -5.747 1.00 97.94 214 PHE A N 1
ATOM 1705 C CA . PHE A 1 214 ? 13.800 -12.898 -5.120 1.00 97.94 214 PHE A CA 1
ATOM 1706 C C . PHE A 1 214 ? 12.721 -12.925 -4.028 1.00 97.94 214 PHE A C 1
ATOM 1708 O O . PHE A 1 214 ? 12.295 -14.014 -3.638 1.00 97.94 214 PHE A O 1
ATOM 1715 N N . ALA A 1 215 ? 12.250 -11.760 -3.570 1.00 98.12 215 ALA A N 1
ATOM 1716 C CA . ALA A 1 215 ? 11.336 -11.644 -2.436 1.00 98.12 215 ALA A CA 1
ATOM 1717 C C . ALA A 1 215 ? 10.045 -12.438 -2.636 1.00 98.12 215 ALA A C 1
ATOM 1719 O O . ALA A 1 215 ? 9.702 -13.266 -1.798 1.00 98.12 215 ALA A O 1
ATOM 1720 N N . MET A 1 216 ? 9.366 -12.250 -3.772 1.00 98.31 216 MET A N 1
ATOM 1721 C CA . MET A 1 216 ? 8.078 -12.900 -4.036 1.00 98.31 216 MET A CA 1
ATOM 1722 C C . MET A 1 216 ? 8.187 -14.429 -3.989 1.00 98.31 216 MET A C 1
ATOM 1724 O O . MET A 1 216 ? 7.422 -15.090 -3.292 1.00 98.31 216 MET A O 1
ATOM 1728 N N . GLY A 1 217 ? 9.200 -14.994 -4.652 1.00 97.75 217 GLY A N 1
ATOM 1729 C CA . GLY A 1 217 ? 9.421 -16.440 -4.660 1.00 97.75 217 GLY A CA 1
ATOM 1730 C C . GLY A 1 217 ? 9.803 -17.008 -3.289 1.00 97.75 217 GLY A C 1
ATOM 1731 O O . GLY A 1 217 ? 9.482 -18.154 -2.992 1.00 97.75 217 GLY A O 1
ATOM 1732 N N . GLN A 1 218 ? 10.485 -16.245 -2.432 1.00 97.94 218 GLN A N 1
ATOM 1733 C CA . GLN A 1 218 ? 10.792 -16.684 -1.065 1.00 97.94 218 GLN A CA 1
ATOM 1734 C C . GLN A 1 218 ? 9.582 -16.563 -0.126 1.00 97.94 218 GLN A C 1
ATOM 1736 O O . GLN A 1 218 ? 9.332 -17.480 0.649 1.00 97.94 218 GLN A O 1
ATOM 1741 N N . ILE A 1 219 ? 8.799 -15.487 -0.242 1.00 98.19 219 ILE A N 1
ATOM 1742 C CA . ILE A 1 219 ? 7.556 -15.277 0.519 1.00 98.19 219 ILE A CA 1
ATOM 1743 C C . ILE A 1 219 ? 6.523 -16.361 0.201 1.00 98.19 219 ILE A C 1
ATOM 1745 O O . ILE A 1 219 ? 5.866 -16.867 1.102 1.00 98.19 219 ILE A O 1
ATOM 1749 N N . ILE A 1 220 ? 6.387 -16.747 -1.068 1.00 97.75 220 ILE A N 1
ATOM 1750 C CA . ILE A 1 220 ? 5.477 -17.827 -1.469 1.00 97.75 220 ILE A CA 1
ATOM 1751 C C . ILE A 1 220 ? 5.974 -19.175 -0.935 1.00 97.75 220 ILE A C 1
ATOM 1753 O O . ILE A 1 220 ? 5.196 -19.932 -0.359 1.00 97.75 220 ILE A O 1
ATOM 1757 N N . ARG A 1 221 ? 7.274 -19.471 -1.087 1.00 97.12 221 ARG A N 1
ATOM 1758 C CA . ARG A 1 221 ? 7.861 -20.744 -0.636 1.00 97.12 221 ARG A CA 1
ATOM 1759 C C . ARG A 1 221 ? 7.837 -20.933 0.879 1.00 97.12 221 ARG A C 1
ATOM 1761 O O . ARG A 1 221 ? 7.873 -22.077 1.314 1.00 97.12 221 ARG A O 1
ATOM 1768 N N . SER A 1 222 ? 7.770 -19.862 1.673 1.00 96.38 222 SER A N 1
ATOM 1769 C CA . SER A 1 222 ? 7.655 -19.998 3.130 1.00 96.38 222 SER A CA 1
ATOM 1770 C C . SER A 1 222 ? 6.328 -20.627 3.563 1.00 96.38 222 SER A C 1
ATOM 1772 O O . SER A 1 222 ? 6.248 -21.175 4.656 1.00 96.38 222 SER A O 1
ATOM 1774 N N . GLY A 1 223 ? 5.279 -20.540 2.733 1.00 95.44 223 GLY A N 1
ATOM 1775 C CA . GLY A 1 223 ? 3.947 -21.057 3.057 1.00 95.44 223 GLY A CA 1
ATOM 1776 C C . GLY A 1 223 ? 3.207 -20.274 4.150 1.00 95.44 223 GLY A C 1
ATOM 1777 O O . GLY A 1 223 ? 2.091 -20.641 4.505 1.00 95.44 223 GLY A O 1
ATOM 1778 N N . GLU A 1 224 ? 3.775 -19.179 4.670 1.00 96.75 224 GLU A N 1
ATOM 1779 C CA . GLU A 1 224 ? 3.197 -18.411 5.787 1.00 96.75 224 GLU A CA 1
ATOM 1780 C C . GLU A 1 224 ? 2.016 -17.514 5.369 1.00 96.75 224 GLU A C 1
ATOM 1782 O O . GLU A 1 224 ? 1.246 -17.045 6.212 1.00 96.75 224 GLU A O 1
ATOM 1787 N N . HIS A 1 225 ? 1.875 -17.230 4.069 1.00 96.75 225 HIS A N 1
ATOM 1788 C CA . HIS A 1 225 ? 0.979 -16.183 3.561 1.00 96.75 225 HIS A CA 1
ATOM 1789 C C . HIS A 1 225 ? 0.055 -16.613 2.399 1.00 96.75 225 HIS A C 1
ATOM 1791 O O . HIS A 1 225 ? -0.145 -15.817 1.480 1.00 96.75 225 HIS A O 1
ATOM 1797 N N . PRO A 1 226 ? -0.558 -17.814 2.410 1.00 96.50 226 PRO A N 1
ATOM 1798 C CA . PRO A 1 226 ? -1.307 -18.330 1.259 1.00 96.50 226 PRO A CA 1
ATOM 1799 C C . PRO A 1 226 ? -2.486 -17.431 0.857 1.00 96.50 226 PRO A C 1
ATOM 1801 O O . PRO A 1 226 ? -2.649 -17.122 -0.320 1.00 96.50 226 PRO A O 1
ATOM 1804 N N . ASN A 1 227 ? -3.254 -16.930 1.831 1.00 95.81 227 ASN A N 1
ATOM 1805 C CA . ASN A 1 227 ? -4.389 -16.043 1.555 1.00 95.81 227 ASN A CA 1
ATOM 1806 C C . ASN A 1 227 ? -3.933 -14.710 0.951 1.00 95.81 227 ASN A C 1
ATOM 1808 O O . ASN A 1 227 ? -4.483 -14.282 -0.051 1.00 95.81 227 ASN A O 1
ATOM 1812 N N . ALA A 1 228 ? -2.882 -14.092 1.501 1.00 97.38 228 ALA A N 1
ATOM 1813 C CA . ALA A 1 228 ? -2.385 -12.815 0.992 1.00 97.38 228 ALA A CA 1
ATOM 1814 C C . ALA A 1 228 ? -1.822 -12.934 -0.434 1.00 97.38 228 ALA A C 1
ATOM 1816 O O . ALA A 1 228 ? -1.963 -12.007 -1.225 1.00 97.38 228 ALA A O 1
ATOM 1817 N N . VAL A 1 229 ? -1.213 -14.075 -0.776 1.00 98.19 229 VAL A N 1
ATOM 1818 C CA . VAL A 1 229 ? -0.779 -14.371 -2.148 1.00 98.19 229 VAL A CA 1
ATOM 1819 C C . VAL A 1 229 ? -1.981 -14.444 -3.089 1.00 98.19 229 VAL A C 1
ATOM 1821 O O . VAL A 1 229 ? -1.972 -13.790 -4.133 1.00 98.19 229 VAL A O 1
ATOM 1824 N N . GLN A 1 230 ? -3.032 -15.168 -2.696 1.00 97.62 230 GLN A N 1
ATOM 1825 C CA . GLN A 1 230 ? -4.265 -15.252 -3.476 1.00 97.62 230 GLN A CA 1
ATOM 1826 C C . GLN A 1 230 ? -4.945 -13.882 -3.621 1.00 97.62 230 GLN A C 1
ATOM 1828 O O . GLN A 1 230 ? -5.300 -13.488 -4.728 1.00 97.62 230 GLN A O 1
ATOM 1833 N N . ASP A 1 231 ? -5.060 -13.116 -2.536 1.00 97.81 231 ASP A N 1
ATOM 1834 C CA . ASP A 1 231 ? -5.644 -11.772 -2.549 1.00 97.81 231 ASP A CA 1
ATOM 1835 C C . ASP A 1 231 ? -4.846 -10.820 -3.467 1.00 97.81 231 ASP A C 1
ATOM 1837 O O . ASP A 1 231 ? -5.431 -9.988 -4.160 1.00 97.81 231 ASP A O 1
ATOM 1841 N N . THR A 1 232 ? -3.513 -10.945 -3.533 1.00 98.12 232 THR A N 1
ATOM 1842 C CA . THR A 1 232 ? -2.677 -10.178 -4.476 1.00 98.12 232 THR A CA 1
ATOM 1843 C C . THR A 1 232 ? -2.954 -10.561 -5.935 1.00 98.12 232 THR A C 1
ATOM 1845 O O . THR A 1 232 ? -3.080 -9.667 -6.774 1.00 98.12 232 THR A O 1
ATOM 1848 N N . ILE A 1 233 ? -3.107 -11.854 -6.242 1.00 97.69 233 ILE A N 1
ATOM 1849 C CA . ILE A 1 233 ? -3.499 -12.332 -7.582 1.00 97.69 233 ILE A CA 1
ATOM 1850 C C . ILE A 1 233 ? -4.875 -11.772 -7.974 1.00 97.69 233 ILE A C 1
ATOM 1852 O O . ILE A 1 233 ? -5.056 -11.220 -9.059 1.00 97.69 233 ILE A O 1
ATOM 1856 N N . GLU A 1 234 ? -5.844 -11.828 -7.064 1.00 96.94 234 GLU A N 1
ATOM 1857 C CA . GLU A 1 234 ? -7.193 -11.313 -7.307 1.00 96.94 234 GLU A CA 1
ATOM 1858 C C . GLU A 1 234 ? -7.226 -9.789 -7.479 1.00 96.94 234 GLU A C 1
ATOM 1860 O O . GLU A 1 234 ? -8.051 -9.268 -8.233 1.00 96.94 234 GLU A O 1
ATOM 1865 N N . ARG A 1 235 ? -6.333 -9.053 -6.807 1.00 96.19 235 ARG A N 1
ATOM 1866 C CA . ARG A 1 235 ? -6.163 -7.610 -7.026 1.00 96.19 235 ARG A CA 1
ATOM 1867 C C . ARG A 1 235 ? -5.563 -7.304 -8.394 1.00 96.19 235 ARG A C 1
ATOM 1869 O O . ARG A 1 235 ? -6.035 -6.365 -9.028 1.00 96.19 235 ARG A O 1
ATOM 1876 N N . LEU A 1 236 ? -4.597 -8.090 -8.877 1.00 95.50 236 LEU A N 1
ATOM 1877 C CA . LEU A 1 236 ? -4.057 -7.956 -10.240 1.00 95.50 236 LEU A CA 1
ATOM 1878 C C . LEU A 1 236 ? -5.140 -8.160 -11.304 1.00 95.50 236 LEU A C 1
ATOM 1880 O O . LEU A 1 236 ? -5.195 -7.413 -12.274 1.00 95.50 236 LEU A O 1
ATOM 1884 N N . ALA A 1 237 ? -6.063 -9.098 -11.083 1.00 93.50 237 ALA A N 1
ATOM 1885 C CA . ALA A 1 237 ? -7.210 -9.293 -11.971 1.00 93.50 237 ALA A CA 1
ATOM 1886 C C . ALA A 1 237 ? -8.188 -8.094 -12.002 1.00 93.50 237 ALA A C 1
ATOM 1888 O O . ALA A 1 237 ? -8.991 -7.984 -12.924 1.00 93.50 237 ALA A O 1
ATOM 1889 N N . ILE A 1 238 ? -8.152 -7.203 -11.002 1.00 93.25 238 ILE A N 1
ATOM 1890 C CA . ILE A 1 238 ? -9.003 -6.001 -10.924 1.00 93.25 238 ILE A CA 1
ATOM 1891 C C . ILE A 1 238 ? -8.276 -4.757 -11.440 1.00 93.25 238 ILE A C 1
ATOM 1893 O O . ILE A 1 238 ? -8.881 -3.946 -12.135 1.00 93.25 238 ILE A O 1
ATOM 1897 N N . LEU A 1 239 ? -7.014 -4.584 -11.042 1.00 92.94 239 LEU A N 1
ATOM 1898 C CA . LEU A 1 239 ? -6.205 -3.389 -11.304 1.00 92.94 239 LEU A CA 1
ATOM 1899 C C . LEU A 1 239 ? -5.413 -3.470 -12.616 1.00 92.94 239 LEU A C 1
ATOM 1901 O O . LEU A 1 239 ? -4.780 -2.489 -12.990 1.00 92.94 239 LEU A O 1
ATOM 1905 N N . GLY A 1 240 ? -5.429 -4.626 -13.282 1.00 91.62 240 GLY A N 1
ATOM 1906 C CA . GLY A 1 240 ? -4.538 -4.923 -14.397 1.00 91.62 240 GLY A CA 1
ATOM 1907 C C . GLY A 1 240 ? -3.173 -5.400 -13.903 1.00 91.62 240 GLY A C 1
ATOM 1908 O O . GLY A 1 240 ? -2.713 -5.052 -12.811 1.00 91.62 240 GLY A O 1
ATOM 1909 N N . ASN A 1 241 ? -2.503 -6.210 -14.717 1.00 90.62 241 ASN A N 1
ATOM 1910 C CA . ASN A 1 241 ? -1.146 -6.684 -14.434 1.00 90.62 241 ASN A CA 1
ATOM 1911 C C . ASN A 1 241 ? -0.055 -5.676 -14.830 1.00 90.62 241 ASN A C 1
ATOM 1913 O O . ASN A 1 241 ? 1.122 -5.939 -14.577 1.00 90.62 241 ASN A O 1
ATOM 1917 N N . GLY A 1 242 ? -0.452 -4.542 -15.411 1.00 91.12 242 GLY A N 1
ATOM 1918 C CA . GLY A 1 242 ? 0.423 -3.450 -15.816 1.00 91.12 242 GLY A CA 1
ATOM 1919 C C . GLY A 1 242 ? 1.163 -3.691 -17.125 1.00 91.12 242 GLY A C 1
ATOM 1920 O O . GLY A 1 242 ? 2.147 -3.002 -17.356 1.00 91.12 242 GLY A O 1
ATOM 1921 N N . LYS A 1 243 ? 0.737 -4.668 -17.936 1.00 88.69 243 LYS A N 1
ATOM 1922 C CA . LYS A 1 243 ? 1.254 -4.931 -19.282 1.00 88.69 243 LYS A CA 1
ATOM 1923 C C . LYS A 1 243 ? 0.067 -5.155 -20.231 1.00 88.69 243 LYS A C 1
ATOM 1925 O O . LYS A 1 243 ? -0.657 -6.134 -20.066 1.00 88.69 243 LYS A O 1
ATOM 1930 N N . SER A 1 244 ? -0.082 -4.316 -21.257 1.00 78.88 244 SER A N 1
ATOM 1931 C CA . SER A 1 244 ? -1.234 -4.329 -22.183 1.00 78.88 244 SER A CA 1
ATOM 1932 C C . SER A 1 244 ? -1.510 -5.681 -22.853 1.00 78.88 244 SER A C 1
ATOM 1934 O O . SER A 1 244 ? -2.665 -6.052 -23.043 1.00 78.88 244 SER A O 1
ATOM 1936 N N . ASP A 1 245 ? -0.456 -6.432 -23.185 1.00 77.31 245 ASP A N 1
ATOM 1937 C CA . ASP A 1 245 ? -0.543 -7.633 -24.029 1.00 77.31 245 ASP A CA 1
ATOM 1938 C C . ASP A 1 245 ? -0.373 -8.951 -23.259 1.00 77.31 245 ASP A C 1
ATOM 1940 O O . ASP A 1 245 ? -0.115 -10.000 -23.856 1.00 77.31 245 ASP A O 1
ATOM 1944 N N . SER A 1 246 ? -0.482 -8.940 -21.927 1.00 81.81 246 SER A N 1
ATOM 1945 C CA . SER A 1 246 ? -0.365 -10.171 -21.142 1.00 81.81 246 SER A CA 1
ATOM 1946 C C . SER A 1 246 ? -1.523 -10.374 -20.181 1.00 81.81 246 SER A C 1
ATOM 1948 O O . SER A 1 246 ? -2.114 -9.439 -19.647 1.00 81.81 246 SER A O 1
ATOM 1950 N N . LEU A 1 247 ? -1.859 -11.641 -19.951 1.00 86.25 247 LEU A N 1
ATOM 1951 C CA . LEU A 1 247 ? -2.887 -11.999 -18.986 1.00 86.25 247 LEU A CA 1
ATOM 1952 C C . LEU A 1 247 ? -2.364 -11.802 -17.553 1.00 86.25 247 LEU A C 1
ATOM 1954 O O . LEU A 1 247 ? -1.175 -12.021 -17.287 1.00 86.25 247 LEU A O 1
ATOM 1958 N N . PRO A 1 248 ? -3.230 -11.420 -16.598 1.00 88.75 248 PRO A N 1
ATOM 1959 C CA . PRO A 1 248 ? -2.873 -11.428 -15.189 1.00 88.75 248 PRO A CA 1
ATOM 1960 C C . PRO A 1 248 ? -2.417 -12.818 -14.729 1.00 88.75 248 PRO A C 1
ATOM 1962 O O . PRO A 1 248 ? -2.912 -13.826 -15.240 1.00 88.75 248 PRO A O 1
ATOM 1965 N N . PRO A 1 249 ? -1.492 -12.898 -13.756 1.00 93.62 249 PRO A N 1
ATOM 1966 C CA . PRO A 1 249 ? -1.064 -14.183 -13.224 1.00 93.62 249 PRO A CA 1
ATOM 1967 C C . PRO A 1 249 ? -2.255 -14.934 -12.623 1.00 93.62 249 PRO A C 1
ATOM 1969 O O . PRO A 1 249 ? -3.056 -14.343 -11.907 1.00 93.62 249 PRO A O 1
ATOM 1972 N N . ALA A 1 250 ? -2.361 -16.233 -12.909 1.00 92.44 250 ALA A N 1
ATOM 1973 C CA . ALA A 1 250 ? -3.446 -17.082 -12.409 1.00 92.44 250 ALA A CA 1
ATOM 1974 C C . ALA A 1 250 ? -3.047 -17.908 -11.174 1.00 92.44 250 ALA A C 1
ATOM 1976 O O . ALA A 1 250 ? -3.910 -18.419 -10.465 1.00 92.44 250 ALA A O 1
ATOM 1977 N N . ASP A 1 251 ? -1.746 -18.046 -10.919 1.00 96.12 251 ASP A N 1
ATOM 1978 C CA . ASP A 1 251 ? -1.196 -18.887 -9.865 1.00 96.12 251 ASP A CA 1
ATOM 1979 C C . ASP A 1 251 ? 0.076 -18.282 -9.245 1.00 96.12 251 ASP A C 1
ATOM 1981 O O . ASP A 1 251 ? 0.534 -17.185 -9.588 1.00 96.12 251 ASP A O 1
ATOM 1985 N N . THR A 1 252 ? 0.651 -19.007 -8.286 1.00 97.00 252 THR A N 1
ATOM 1986 C CA . THR A 1 252 ? 1.854 -18.590 -7.559 1.00 97.00 252 THR A CA 1
ATOM 1987 C C . THR A 1 252 ? 3.071 -18.452 -8.473 1.00 97.00 252 THR A C 1
ATOM 1989 O O . THR A 1 252 ? 3.850 -17.513 -8.310 1.00 97.00 252 THR A O 1
ATOM 1992 N N . THR A 1 253 ? 3.226 -19.344 -9.454 1.00 96.75 253 THR A N 1
ATOM 1993 C CA . THR A 1 253 ? 4.314 -19.304 -10.441 1.00 96.75 253 THR A CA 1
ATOM 1994 C C . THR A 1 253 ? 4.198 -18.068 -11.328 1.00 96.75 253 THR A C 1
ATOM 1996 O O . THR A 1 253 ? 5.166 -17.324 -11.488 1.00 96.75 253 THR A O 1
ATOM 1999 N N . GLY A 1 254 ? 2.999 -17.795 -11.841 1.00 96.75 254 GLY A N 1
ATOM 2000 C CA . GLY A 1 254 ? 2.673 -16.598 -12.600 1.00 96.75 254 GLY A CA 1
ATOM 2001 C C . GLY A 1 254 ? 2.949 -15.332 -11.799 1.00 96.75 254 GLY A C 1
ATOM 2002 O O . GLY A 1 254 ? 3.535 -14.396 -12.335 1.00 96.75 254 GLY A O 1
ATOM 2003 N N . LEU A 1 255 ? 2.609 -15.306 -10.505 1.00 97.62 255 LEU A N 1
ATOM 2004 C CA . LEU A 1 255 ? 2.889 -14.152 -9.647 1.00 97.62 255 LEU A CA 1
ATOM 2005 C C . LEU A 1 255 ? 4.399 -13.902 -9.485 1.00 97.62 255 LEU A C 1
ATOM 2007 O O . LEU A 1 255 ? 4.834 -12.750 -9.480 1.00 97.62 255 LEU A O 1
ATOM 2011 N N . VAL A 1 256 ? 5.215 -14.958 -9.380 1.00 98.00 256 VAL A N 1
ATOM 2012 C CA . VAL A 1 256 ? 6.683 -14.829 -9.344 1.00 98.00 256 VAL A CA 1
ATOM 2013 C C . VAL A 1 256 ? 7.226 -14.313 -10.675 1.00 98.00 256 VAL A C 1
ATOM 2015 O O . VAL A 1 256 ? 8.060 -13.407 -10.668 1.00 98.00 256 VAL A O 1
ATOM 2018 N N . ASN A 1 257 ? 6.747 -14.846 -11.800 1.00 96.75 257 ASN A N 1
ATOM 2019 C CA . ASN A 1 257 ? 7.161 -14.402 -13.133 1.00 96.75 257 ASN A CA 1
ATOM 2020 C C . ASN A 1 257 ? 6.808 -12.929 -13.360 1.00 96.75 257 ASN A C 1
ATOM 2022 O O . ASN A 1 257 ? 7.685 -12.137 -13.707 1.00 96.75 257 ASN A O 1
ATOM 2026 N N . TRP A 1 258 ? 5.567 -12.549 -13.045 1.00 96.56 258 TRP A N 1
ATOM 2027 C CA . TRP A 1 258 ? 5.109 -11.163 -13.071 1.00 96.56 258 TRP A CA 1
ATOM 2028 C C . TRP A 1 258 ? 6.009 -10.270 -12.216 1.00 96.56 258 TRP A C 1
ATOM 2030 O O . TRP A 1 258 ? 6.514 -9.263 -12.707 1.00 96.56 258 TRP A O 1
ATOM 2040 N N . TRP A 1 259 ? 6.289 -10.667 -10.966 1.00 97.75 259 TRP A N 1
ATOM 2041 C CA . TRP A 1 259 ? 7.158 -9.909 -10.063 1.00 97.75 259 TRP A CA 1
ATOM 2042 C C . TRP A 1 259 ? 8.537 -9.661 -10.664 1.00 97.75 259 TRP A C 1
ATOM 2044 O O . TRP A 1 259 ? 9.052 -8.552 -10.542 1.00 97.75 259 TRP A O 1
ATOM 2054 N N . GLN A 1 260 ? 9.120 -10.677 -11.307 1.00 96.31 260 GLN A N 1
ATOM 2055 C CA . GLN A 1 260 ? 10.442 -10.633 -11.937 1.00 96.31 260 GLN A CA 1
ATOM 2056 C C . GLN A 1 260 ? 10.485 -9.795 -13.220 1.00 96.31 260 GLN A C 1
ATOM 2058 O O . GLN A 1 260 ? 11.573 -9.357 -13.600 1.00 96.31 260 GLN A O 1
ATOM 2063 N N . GLY A 1 261 ? 9.327 -9.506 -13.817 1.00 91.88 261 GLY A N 1
ATOM 2064 C CA . GLY A 1 261 ? 9.194 -8.767 -15.070 1.00 91.88 261 GLY A CA 1
ATOM 2065 C C . GLY A 1 261 ? 9.091 -9.655 -16.309 1.00 91.88 261 GLY A C 1
ATOM 2066 O O . GLY A 1 261 ? 9.116 -9.113 -17.413 1.00 91.88 261 GLY A O 1
ATOM 2067 N N . ASN A 1 262 ? 8.934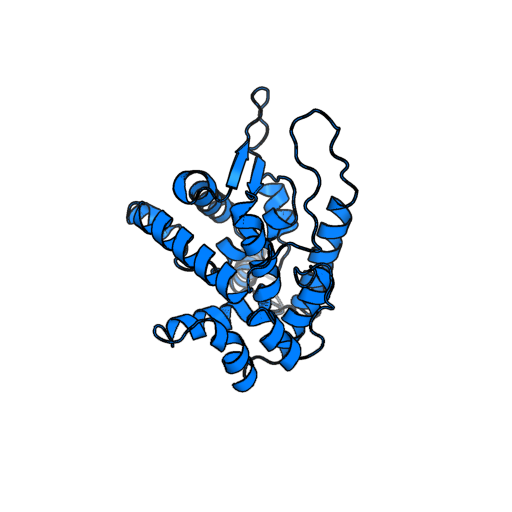 -10.969 -16.136 1.00 84.62 262 ASN A N 1
ATOM 2068 C CA . ASN A 1 262 ? 8.752 -11.923 -17.232 1.00 84.62 262 ASN A CA 1
ATOM 2069 C C . ASN A 1 262 ? 7.324 -11.899 -17.789 1.00 84.62 262 ASN A C 1
ATOM 2071 O O . ASN A 1 262 ? 6.429 -11.292 -17.146 1.00 84.62 262 ASN A O 1
#